Protein AF-A0A9D8SPE9-F1 (afdb_monomer_lite)

Secondary structure (DSSP, 8-state):
--TT--HHHHHTTSPP----HHHHSTTSSS-GGGSTTT--THHHHTSHHHHHHHHHHHT-TTS--SEEEEESS--PPPP-SS---THHHHHHTT-SEEEEE-TTS-EEE-S--SS---SSEEEEE-SS-EEEEETTEEEEESHHHHHHHHHH--S----HHHHHHHHHHH-PPPSS-HHHHHHHHHHHHHHHHHHHHTS-EEEETTTTEESS-HHHHTTSS-PPPTT-PPPP-

Foldseek 3Di:
DPPPDPQVVVLFQHDRDPDDPQACACPFLRYVCLDPSRHLHCLLVQVLQAVLQVCVVVVNLLFAFFKKFWAAFAQDRDDDPDRHYCPVRVVSVPPRWMKTHHPVGDIGGPADPPPDGAPRYDWDDDPQKIWTDDPPDIQMVVRVVVVVCVVPPPDDPDDQVVQVVVCVVPVDAGPCHVSSSVRSSLNSQLNSLCNNVGGMFGADRVVSDTPPDVPSRVSSDDRGPPPNDDDDD

Sequence (233 aa):
IPEDLDWDTWCGPTEPVPFNHDLFTPRANPGWLSFMPYSGGEMTGWGTHGLDQVQLALGMQETGPTEIFVDGDALELPVYEKSESRNRGNRLCNTPRLSYSYANGIRVWLGKDGKESNRGGAIFFGENAKMEIFRANLKTNPREMGEELLRTSPIQDLSHTRNWLECIQTGATPLDDCEYGHRTASLCHILNIARLMGRSLKWDPKAERFTDCEAANALLSRPYRKGYVLPEV

pLDDT: mean 92.24, std 7.0, range [54.75, 98.81]

Radius of gyration: 19.79 Å; chains: 1; bounding box: 40×47×54 Å

Structure (mmCIF, N/CA/C/O backbone):
data_AF-A0A9D8SPE9-F1
#
_entry.id   AF-A0A9D8SPE9-F1
#
loop_
_atom_site.group_PDB
_atom_site.id
_atom_site.type_symbol
_atom_site.label_atom_id
_atom_site.label_alt_id
_atom_site.label_comp_id
_atom_site.label_asym_id
_atom_site.label_entity_id
_atom_site.label_seq_id
_atom_site.pdbx_PDB_ins_code
_atom_site.Cartn_x
_atom_site.Cartn_y
_atom_site.Cartn_z
_atom_site.occupancy
_atom_site.B_iso_or_equiv
_atom_site.auth_seq_id
_atom_site.auth_comp_id
_atom_site.auth_asym_id
_atom_site.auth_atom_id
_atom_site.pdbx_PDB_model_num
ATOM 1 N N . ILE A 1 1 ? 24.254 -14.180 -15.539 1.00 89.62 1 ILE A N 1
ATOM 2 C CA . ILE A 1 1 ? 23.131 -14.516 -14.633 1.00 89.62 1 ILE A CA 1
ATOM 3 C C . ILE A 1 1 ? 23.681 -15.549 -13.659 1.00 89.62 1 ILE A C 1
ATOM 5 O O . ILE A 1 1 ? 24.411 -16.406 -14.150 1.00 89.62 1 ILE A O 1
ATOM 9 N N . PRO A 1 2 ? 23.471 -15.429 -12.335 1.00 93.00 2 PRO A N 1
ATOM 10 C CA . PRO A 1 2 ? 23.851 -16.480 -11.387 1.00 93.00 2 PRO A CA 1
ATOM 11 C C . PRO A 1 2 ? 23.286 -17.838 -11.821 1.00 93.00 2 PRO A C 1
ATOM 13 O O . PRO A 1 2 ? 22.162 -17.878 -12.312 1.00 93.00 2 PRO A O 1
ATOM 16 N N . GLU A 1 3 ? 24.054 -18.917 -11.664 1.00 94.88 3 GLU A N 1
ATOM 17 C CA . GLU A 1 3 ? 23.664 -20.252 -12.155 1.00 94.88 3 GLU A CA 1
ATOM 18 C C . GLU A 1 3 ? 22.356 -20.753 -11.520 1.00 94.88 3 GLU A C 1
ATOM 20 O O . GLU A 1 3 ? 21.527 -21.332 -12.214 1.00 94.88 3 GLU A O 1
ATOM 25 N N . ASP A 1 4 ? 22.120 -20.421 -10.247 1.00 94.88 4 ASP A N 1
ATOM 26 C CA . ASP A 1 4 ? 20.929 -20.833 -9.489 1.00 94.88 4 ASP A CA 1
ATOM 27 C C . ASP A 1 4 ? 19.746 -19.847 -9.595 1.00 94.88 4 ASP A C 1
ATOM 29 O O . ASP A 1 4 ? 18.791 -19.930 -8.820 1.00 94.88 4 ASP A O 1
ATOM 33 N N . LEU A 1 5 ? 19.802 -18.870 -10.512 1.00 95.38 5 LEU A N 1
ATOM 34 C CA . LEU A 1 5 ? 18.745 -17.871 -10.690 1.00 95.38 5 LEU A CA 1
ATOM 35 C C . LEU A 1 5 ? 18.002 -18.071 -12.012 1.00 95.38 5 LEU A C 1
ATOM 37 O O . LEU A 1 5 ? 18.500 -17.711 -13.080 1.00 95.38 5 LEU A O 1
ATOM 41 N N . ASP A 1 6 ? 16.752 -18.522 -11.917 1.00 96.25 6 ASP A N 1
ATOM 42 C CA . ASP A 1 6 ? 15.800 -18.408 -13.020 1.00 96.25 6 ASP A CA 1
ATOM 43 C C . ASP A 1 6 ? 15.313 -16.956 -13.135 1.00 96.25 6 ASP A C 1
ATOM 45 O O . ASP A 1 6 ? 14.425 -16.492 -12.413 1.00 96.25 6 ASP A O 1
ATOM 49 N N . TRP A 1 7 ? 15.945 -16.223 -14.047 1.00 95.94 7 TRP A N 1
ATOM 50 C CA . TRP A 1 7 ? 15.651 -14.816 -14.279 1.00 95.94 7 TRP A CA 1
ATOM 51 C C . TRP A 1 7 ? 14.279 -14.577 -14.920 1.00 95.94 7 TRP A C 1
ATOM 53 O O . TRP A 1 7 ? 13.642 -13.568 -14.623 1.00 95.94 7 TRP A O 1
ATOM 63 N N . ASP A 1 8 ? 13.803 -15.499 -15.758 1.00 94.94 8 ASP A N 1
ATOM 64 C CA . ASP A 1 8 ? 12.485 -15.383 -16.386 1.00 94.94 8 ASP A CA 1
ATOM 65 C C . ASP A 1 8 ? 11.389 -15.499 -15.318 1.00 94.94 8 ASP A C 1
ATOM 67 O O . ASP A 1 8 ? 10.514 -14.633 -15.214 1.00 94.94 8 ASP A O 1
ATOM 71 N N . THR A 1 9 ? 11.518 -16.493 -14.433 1.00 94.88 9 THR A N 1
ATOM 72 C CA . THR A 1 9 ? 10.622 -16.644 -13.281 1.00 94.88 9 THR A CA 1
ATOM 73 C C . THR A 1 9 ? 10.705 -15.450 -12.333 1.00 94.88 9 THR A C 1
ATOM 75 O O . THR A 1 9 ? 9.667 -14.967 -11.878 1.00 94.88 9 THR A O 1
ATOM 78 N N . TRP A 1 10 ? 11.905 -14.916 -12.078 1.00 95.69 10 TRP A N 1
ATOM 79 C CA . TRP A 1 10 ? 12.084 -13.725 -11.242 1.00 95.69 10 TRP A CA 1
ATOM 80 C C . TRP A 1 10 ? 11.384 -12.480 -11.814 1.00 95.69 10 TRP A C 1
ATOM 82 O O . TRP A 1 10 ? 10.768 -11.727 -11.059 1.00 95.69 10 TRP A O 1
ATOM 92 N N . CYS A 1 11 ? 11.421 -12.269 -13.137 1.00 94.81 11 CYS A N 1
ATOM 93 C CA . CYS A 1 11 ? 10.693 -11.173 -13.790 1.00 94.81 11 CYS A CA 1
ATOM 94 C C . CYS A 1 11 ? 9.164 -11.314 -13.661 1.00 94.81 11 CYS A C 1
ATOM 96 O O . CYS A 1 11 ? 8.440 -10.315 -13.738 1.00 94.81 11 CYS A O 1
ATOM 98 N N . GLY A 1 12 ? 8.665 -12.529 -13.419 1.00 94.06 12 GLY A N 1
ATOM 99 C CA . GLY A 1 12 ? 7.257 -12.782 -13.145 1.00 94.06 12 GLY A CA 1
ATOM 100 C C . GLY A 1 12 ? 6.364 -12.342 -14.313 1.00 94.06 12 GLY A C 1
ATOM 101 O O . GLY A 1 12 ? 6.688 -12.640 -15.457 1.00 94.06 12 GLY A O 1
ATOM 102 N N . PRO A 1 13 ? 5.248 -11.628 -14.081 1.00 93.62 13 PRO A N 1
ATOM 103 C CA . PRO A 1 13 ? 4.338 -11.192 -15.147 1.00 93.62 13 PRO A CA 1
ATOM 104 C C . PRO A 1 13 ? 4.857 -10.006 -15.984 1.00 93.62 13 PRO A C 1
ATOM 106 O O . PRO A 1 13 ? 4.188 -9.613 -16.939 1.00 93.62 13 PRO A O 1
ATOM 109 N N . THR A 1 14 ? 6.000 -9.416 -15.624 1.00 93.06 14 THR A N 1
ATOM 110 C CA . THR A 1 14 ? 6.624 -8.304 -16.354 1.00 93.06 14 THR A CA 1
ATOM 111 C C . THR A 1 14 ? 7.434 -8.834 -17.535 1.00 93.06 14 THR A C 1
ATOM 113 O O . THR A 1 14 ? 8.061 -9.887 -17.428 1.00 93.06 14 THR A O 1
ATOM 116 N N . GLU A 1 15 ? 7.451 -8.103 -18.654 1.00 92.25 15 GLU A N 1
ATOM 117 C CA . GLU A 1 15 ? 8.290 -8.453 -19.807 1.00 92.25 15 GLU A CA 1
ATOM 118 C C . GLU A 1 15 ? 9.765 -8.629 -19.392 1.00 92.25 15 GLU A C 1
ATOM 120 O O . GLU A 1 15 ? 10.324 -7.727 -18.753 1.00 92.25 15 GLU A O 1
ATOM 125 N N . PRO A 1 16 ? 10.408 -9.765 -19.732 1.00 93.44 16 PRO A N 1
ATOM 126 C CA . PRO A 1 16 ? 11.788 -10.016 -19.348 1.00 93.44 16 PRO A CA 1
ATOM 127 C C . PRO A 1 16 ? 12.741 -8.947 -19.889 1.00 93.44 16 PRO A C 1
ATOM 129 O O . PRO A 1 16 ? 12.772 -8.643 -21.081 1.00 93.44 16 PRO A O 1
ATOM 132 N N . VAL A 1 17 ? 13.569 -8.402 -19.001 1.00 94.25 17 VAL A N 1
ATOM 133 C CA . VAL A 1 17 ? 14.657 -7.473 -19.346 1.00 94.25 17 VAL A CA 1
ATOM 134 C C . VAL A 1 17 ? 16.008 -8.174 -19.199 1.00 94.25 17 VAL A C 1
ATOM 136 O O . VAL A 1 17 ? 16.076 -9.207 -18.537 1.00 94.25 17 VAL A O 1
ATOM 139 N N . PRO A 1 18 ? 17.115 -7.659 -19.762 1.00 95.75 18 PRO A N 1
ATOM 140 C CA . PRO A 1 18 ? 18.435 -8.216 -19.487 1.00 95.75 18 PRO A CA 1
ATOM 141 C C . PRO A 1 18 ? 18.739 -8.235 -17.986 1.00 95.75 18 PRO A C 1
ATOM 143 O O . PRO A 1 18 ? 18.417 -7.286 -17.267 1.00 95.75 18 PRO A O 1
ATOM 146 N N . PHE A 1 19 ? 19.389 -9.303 -17.517 1.00 96.25 19 PHE A N 1
ATOM 147 C CA . PHE A 1 19 ? 19.792 -9.403 -16.118 1.00 96.25 19 PHE A CA 1
ATOM 148 C C . PHE A 1 19 ? 20.634 -8.198 -15.701 1.00 96.25 19 PHE A C 1
ATOM 150 O O . PHE A 1 19 ? 21.626 -7.848 -16.345 1.00 96.25 19 PHE A O 1
ATOM 157 N N . ASN A 1 20 ? 20.254 -7.608 -14.575 1.00 93.81 20 ASN A N 1
ATOM 158 C CA . ASN A 1 20 ? 20.949 -6.493 -13.966 1.00 93.81 20 ASN A CA 1
ATOM 159 C C . ASN A 1 20 ? 20.985 -6.707 -12.448 1.00 93.81 20 ASN A C 1
ATOM 161 O O . ASN A 1 20 ? 19.954 -6.931 -11.816 1.00 93.81 20 ASN A O 1
ATOM 165 N N . HIS A 1 21 ? 22.181 -6.633 -11.864 1.00 94.12 21 HIS A N 1
ATOM 166 C CA . HIS A 1 21 ? 22.379 -6.876 -10.435 1.00 94.12 21 HIS A CA 1
ATOM 167 C C . HIS A 1 21 ? 21.674 -5.834 -9.547 1.00 94.12 21 HIS A C 1
ATOM 169 O O . HIS A 1 21 ? 21.119 -6.182 -8.500 1.00 94.12 21 HIS A O 1
ATOM 175 N N . ASP A 1 22 ? 21.669 -4.565 -9.967 1.00 93.56 22 ASP A N 1
ATOM 176 C CA . ASP A 1 22 ? 20.955 -3.505 -9.256 1.00 93.56 22 ASP A CA 1
ATOM 177 C C . ASP A 1 22 ? 19.444 -3.703 -9.347 1.00 93.56 22 ASP A C 1
ATOM 179 O O . ASP A 1 22 ? 18.752 -3.424 -8.378 1.00 93.56 22 ASP A O 1
ATOM 183 N N . LEU A 1 23 ? 18.923 -4.218 -10.462 1.00 94.62 23 LEU A N 1
ATOM 184 C CA . LEU A 1 23 ? 17.509 -4.564 -10.567 1.00 94.62 23 LEU A CA 1
ATOM 185 C C . LEU A 1 23 ? 17.164 -5.756 -9.664 1.00 94.62 23 LEU A C 1
ATOM 187 O O . LEU A 1 23 ? 16.217 -5.672 -8.896 1.00 94.62 23 LEU A O 1
ATOM 191 N N . PHE A 1 24 ? 17.958 -6.827 -9.676 1.00 94.69 24 PHE A N 1
ATOM 192 C CA . PHE A 1 24 ? 17.723 -8.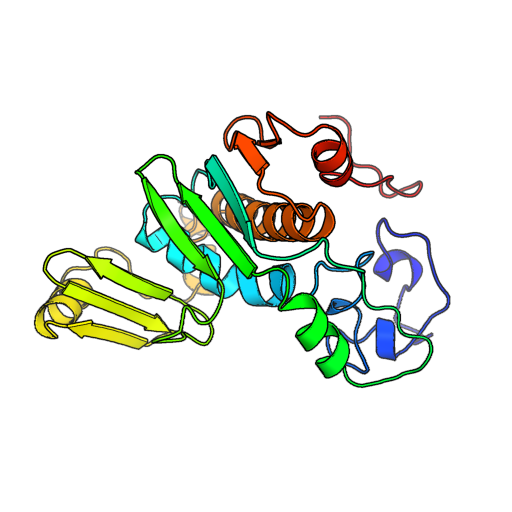017 -8.848 1.00 94.69 24 PHE A CA 1
ATOM 193 C C . PHE A 1 24 ? 17.667 -7.713 -7.338 1.00 94.69 24 PHE A C 1
ATOM 195 O O . PHE A 1 24 ? 16.881 -8.297 -6.592 1.00 94.69 24 PHE A O 1
ATOM 202 N N . THR A 1 25 ? 18.485 -6.771 -6.872 1.00 94.19 25 THR A N 1
ATOM 203 C CA . THR A 1 25 ? 18.628 -6.475 -5.444 1.00 94.19 25 THR A CA 1
ATOM 204 C C . THR A 1 25 ? 17.587 -5.434 -4.996 1.00 94.19 25 THR A C 1
ATOM 206 O O . THR A 1 25 ? 17.624 -4.313 -5.493 1.00 94.19 25 THR A O 1
ATOM 209 N N . PRO A 1 26 ? 16.709 -5.696 -4.000 1.00 90.50 26 PRO A N 1
ATOM 210 C CA . PRO A 1 26 ? 15.582 -4.811 -3.642 1.00 90.50 26 PRO A CA 1
ATOM 211 C C . PRO A 1 26 ? 15.941 -3.353 -3.406 1.00 90.50 26 PRO A C 1
ATOM 213 O O . PRO A 1 26 ? 15.179 -2.436 -3.699 1.00 90.50 26 PRO A O 1
ATOM 216 N N . ARG A 1 27 ? 17.114 -3.157 -2.819 1.00 93.06 27 ARG A N 1
ATOM 217 C CA . ARG A 1 27 ? 17.599 -1.887 -2.317 1.00 93.06 27 ARG A CA 1
ATOM 218 C C . ARG A 1 27 ? 19.063 -1.693 -2.731 1.00 93.06 27 ARG A C 1
ATOM 220 O O . ARG A 1 27 ? 19.882 -1.304 -1.900 1.00 93.06 27 ARG A O 1
ATOM 227 N N . ALA A 1 28 ? 19.375 -1.923 -4.004 1.00 95.19 28 ALA A N 1
ATOM 228 C CA . ALA A 1 28 ? 20.642 -1.502 -4.601 1.00 95.19 28 ALA A CA 1
ATOM 229 C C . ALA A 1 28 ? 20.563 -0.052 -5.127 1.00 95.19 28 ALA A C 1
ATOM 231 O O . ALA A 1 28 ? 20.051 0.826 -4.417 1.00 95.19 28 ALA A O 1
ATOM 232 N N . ASN A 1 29 ? 21.071 0.201 -6.338 1.00 95.19 29 ASN A N 1
ATOM 233 C CA . ASN A 1 29 ? 21.225 1.523 -6.944 1.00 95.19 29 ASN A CA 1
ATOM 234 C C . ASN A 1 29 ? 20.396 1.668 -8.240 1.00 95.19 29 ASN A C 1
ATOM 236 O O . ASN A 1 29 ? 20.983 1.758 -9.318 1.00 95.19 29 ASN A O 1
ATOM 240 N N . PRO A 1 30 ? 19.048 1.696 -8.179 1.00 94.62 30 PRO A N 1
ATOM 241 C CA . PRO A 1 30 ? 18.228 1.965 -6.986 1.00 94.62 30 PRO A CA 1
ATOM 242 C C . PRO A 1 30 ? 17.553 0.734 -6.338 1.00 94.62 30 PRO A C 1
ATOM 244 O O . PRO A 1 30 ? 17.127 0.822 -5.178 1.00 94.62 30 PRO A O 1
ATOM 247 N N . GLY A 1 31 ? 17.508 -0.404 -7.042 1.00 95.56 31 GLY A N 1
ATOM 248 C CA . GLY A 1 31 ? 16.808 -1.628 -6.633 1.00 95.56 31 GLY A CA 1
ATOM 249 C C . GLY A 1 31 ? 15.463 -1.854 -7.329 1.00 95.56 31 GLY A C 1
ATOM 250 O O . GLY A 1 31 ? 14.817 -0.871 -7.694 1.00 95.56 31 GLY A O 1
ATOM 251 N N . TRP A 1 32 ? 14.996 -3.109 -7.472 1.00 95.38 32 TRP A N 1
ATOM 252 C CA . TRP A 1 32 ? 13.663 -3.397 -8.058 1.00 95.38 32 TRP A CA 1
ATOM 253 C C . TRP A 1 32 ? 12.528 -2.638 -7.379 1.00 95.38 32 TRP A C 1
ATOM 255 O O . TRP A 1 32 ? 11.557 -2.272 -8.036 1.00 95.38 32 TRP A O 1
ATOM 265 N N . LEU A 1 33 ? 12.664 -2.338 -6.083 1.00 95.00 33 LEU A N 1
ATOM 266 C CA . LEU A 1 33 ? 11.648 -1.615 -5.327 1.00 95.00 33 LEU A CA 1
ATOM 267 C C . LEU A 1 33 ? 11.371 -0.219 -5.904 1.00 95.00 33 LEU A C 1
ATOM 269 O O . LEU A 1 33 ? 10.285 0.311 -5.702 1.00 95.00 33 LEU A O 1
ATOM 273 N N . SER A 1 34 ? 12.322 0.373 -6.632 1.00 95.06 34 SER A N 1
ATOM 274 C CA . SER A 1 34 ? 12.197 1.701 -7.243 1.00 95.06 34 SER A CA 1
ATOM 275 C C . SER A 1 34 ? 11.645 1.694 -8.673 1.00 95.06 34 SER A C 1
ATOM 277 O O . SER A 1 34 ? 11.484 2.769 -9.247 1.00 95.06 34 SER A O 1
ATOM 279 N N . PHE A 1 35 ? 11.345 0.530 -9.253 1.00 94.25 35 PHE A N 1
ATOM 280 C CA . PHE A 1 35 ? 10.864 0.415 -10.629 1.00 94.25 35 PHE A CA 1
ATOM 281 C C . PHE A 1 35 ? 9.400 -0.038 -10.668 1.00 94.25 35 PHE A C 1
ATOM 283 O O . PHE A 1 35 ? 9.078 -1.133 -10.212 1.00 94.25 35 PHE A O 1
ATOM 290 N N . MET A 1 36 ? 8.534 0.776 -11.286 1.00 92.31 36 MET A N 1
ATOM 291 C CA . MET A 1 36 ? 7.082 0.533 -11.391 1.00 92.31 36 MET A CA 1
ATOM 292 C C . MET A 1 36 ? 6.672 -0.868 -11.879 1.00 92.31 36 MET A C 1
ATOM 294 O O . MET A 1 36 ? 5.704 -1.417 -11.355 1.00 92.31 36 MET A O 1
ATOM 298 N N . PRO A 1 37 ? 7.376 -1.497 -12.843 1.00 92.31 37 PRO A N 1
ATOM 299 C CA . PRO A 1 37 ? 7.033 -2.856 -13.260 1.00 92.31 37 PRO A CA 1
ATOM 300 C C . PRO A 1 37 ? 7.227 -3.922 -12.169 1.00 92.31 37 PRO A C 1
ATOM 302 O O . PRO A 1 37 ? 6.661 -5.006 -12.273 1.00 92.31 37 PRO A O 1
ATOM 305 N N . TYR A 1 38 ? 7.994 -3.644 -11.117 1.00 93.25 38 TYR A N 1
ATOM 306 C CA . TYR A 1 38 ? 8.326 -4.617 -10.072 1.00 93.25 38 TYR A CA 1
ATOM 307 C C . TYR A 1 38 ? 7.775 -4.226 -8.697 1.00 93.25 38 TYR A C 1
ATOM 309 O O . TYR A 1 38 ? 7.559 -5.091 -7.855 1.00 93.25 38 TYR A O 1
ATOM 317 N N . SER A 1 39 ? 7.542 -2.935 -8.454 1.00 93.62 39 SER A N 1
ATOM 318 C CA . SER A 1 39 ? 7.031 -2.406 -7.187 1.00 93.62 39 SER A CA 1
ATOM 319 C C . SER A 1 39 ? 6.412 -1.022 -7.383 1.00 93.62 39 SER A C 1
ATOM 321 O O . SER A 1 39 ? 6.546 -0.421 -8.435 1.00 93.62 39 SER A O 1
ATOM 323 N N . GLY A 1 40 ? 5.781 -0.465 -6.355 1.00 92.88 40 GLY A N 1
ATOM 324 C CA . GLY A 1 40 ? 5.283 0.909 -6.308 1.00 92.88 40 GLY A CA 1
ATOM 325 C C . GLY A 1 40 ? 6.147 1.844 -5.452 1.00 92.88 40 GLY A C 1
ATOM 326 O O . GLY A 1 40 ? 5.618 2.755 -4.810 1.00 92.88 40 GLY A O 1
ATOM 327 N N . GLY A 1 41 ? 7.460 1.612 -5.366 1.00 93.94 41 GLY A N 1
ATOM 328 C CA . GLY A 1 41 ? 8.342 2.416 -4.519 1.00 93.94 41 GLY A CA 1
ATOM 329 C C . GLY A 1 41 ? 8.168 2.138 -3.025 1.00 93.94 41 GLY A C 1
ATOM 330 O O . GLY A 1 41 ? 7.684 1.092 -2.595 1.00 93.94 41 GLY A O 1
ATOM 331 N N . GLU A 1 42 ? 8.546 3.115 -2.200 1.00 92.62 42 GLU A N 1
ATOM 332 C CA . GLU A 1 42 ? 8.404 3.016 -0.740 1.00 92.62 42 GLU A CA 1
ATOM 333 C C . GLU A 1 42 ? 6.937 3.021 -0.279 1.00 92.62 42 GLU A C 1
ATOM 335 O O . GLU A 1 42 ? 6.665 2.625 0.848 1.00 92.62 42 GLU A O 1
ATOM 340 N N . MET A 1 43 ? 5.983 3.429 -1.126 1.00 93.88 43 MET A N 1
ATOM 341 C CA . MET A 1 43 ? 4.557 3.353 -0.789 1.00 93.88 43 MET A CA 1
ATOM 342 C C . MET A 1 43 ? 4.100 1.898 -0.647 1.00 93.88 43 MET A C 1
ATOM 344 O O . MET A 1 43 ? 3.472 1.559 0.345 1.00 93.88 43 MET A O 1
ATOM 348 N N . THR A 1 44 ? 4.453 1.020 -1.587 1.00 93.50 44 THR A N 1
ATOM 349 C CA . THR A 1 44 ? 4.157 -0.422 -1.478 1.00 93.50 44 THR A CA 1
ATOM 350 C C . THR A 1 44 ? 5.204 -1.165 -0.651 1.00 93.50 44 THR A C 1
ATOM 352 O O . THR A 1 44 ? 4.927 -2.242 -0.144 1.00 93.50 44 THR A O 1
ATOM 355 N N . GLY A 1 45 ? 6.414 -0.608 -0.521 1.00 91.62 45 GLY A N 1
ATOM 356 C CA . GLY A 1 45 ? 7.500 -1.201 0.259 1.00 91.62 45 GLY A CA 1
ATOM 357 C C . GLY A 1 45 ? 7.381 -0.993 1.771 1.00 91.62 45 GLY A C 1
ATOM 358 O O . GLY A 1 45 ? 7.472 -1.949 2.526 1.00 91.62 45 GLY A O 1
ATOM 359 N N . TRP A 1 46 ? 7.234 0.259 2.216 1.00 89.44 46 TRP A N 1
ATOM 360 C CA . TRP A 1 46 ? 7.108 0.627 3.634 1.00 89.44 46 TRP A CA 1
ATOM 361 C C . TRP A 1 46 ? 5.692 1.010 4.047 1.00 89.44 46 TRP A C 1
ATOM 363 O O . TRP A 1 46 ? 5.386 0.937 5.233 1.00 89.44 46 TRP A O 1
ATOM 373 N N . GLY A 1 47 ? 4.848 1.449 3.109 1.00 91.00 47 GLY A N 1
ATOM 374 C CA . GLY A 1 47 ? 3.500 1.904 3.440 1.00 91.00 47 GLY A CA 1
ATOM 375 C C . GLY A 1 47 ? 2.659 0.804 4.073 1.00 91.00 47 GLY A C 1
ATOM 376 O O . GLY A 1 47 ? 1.973 1.091 5.045 1.00 91.00 47 GLY A O 1
ATOM 377 N N . THR A 1 48 ? 2.788 -0.444 3.618 1.00 90.56 48 THR A N 1
ATOM 378 C CA . THR A 1 48 ? 2.036 -1.575 4.178 1.00 90.56 48 THR A CA 1
ATOM 379 C C . THR A 1 48 ? 2.254 -1.727 5.680 1.00 90.56 48 THR A C 1
ATOM 381 O O . THR A 1 48 ? 1.271 -1.784 6.394 1.00 90.56 48 THR A O 1
ATOM 384 N N . HIS A 1 49 ? 3.500 -1.640 6.159 1.00 89.12 49 HIS A N 1
ATOM 385 C CA . HIS A 1 49 ? 3.869 -1.760 7.581 1.00 89.12 49 HIS A CA 1
ATOM 386 C C . HIS A 1 49 ? 3.323 -0.672 8.519 1.00 89.12 49 HIS A C 1
ATOM 388 O O . HIS A 1 49 ? 3.454 -0.791 9.736 1.00 89.12 49 HIS A O 1
ATOM 394 N N . GLY A 1 50 ? 2.902 0.471 7.974 1.00 90.25 50 GLY A N 1
ATOM 395 C CA . GLY A 1 50 ? 2.346 1.566 8.771 1.00 90.25 50 GLY A CA 1
ATOM 396 C C . GLY A 1 50 ? 0.846 1.724 8.568 1.00 90.25 50 GLY A C 1
ATOM 397 O O . GLY A 1 50 ? 0.134 2.099 9.496 1.00 90.25 50 GLY A O 1
ATOM 398 N N . LEU A 1 51 ? 0.371 1.480 7.346 1.00 93.38 51 LEU A N 1
ATOM 399 C CA . LEU A 1 51 ? -1.027 1.635 6.974 1.00 93.38 51 LEU A CA 1
ATOM 400 C C . LEU A 1 51 ? -1.888 0.488 7.511 1.00 93.38 51 LEU A C 1
ATOM 402 O O . LEU A 1 51 ? -3.020 0.763 7.904 1.00 93.38 51 LEU A O 1
ATOM 406 N N . ASP A 1 52 ? -1.341 -0.727 7.623 1.00 92.56 52 ASP A N 1
ATOM 407 C CA . ASP A 1 52 ? -1.992 -1.857 8.302 1.00 92.56 52 ASP A CA 1
ATOM 408 C C . ASP A 1 52 ? -2.340 -1.505 9.760 1.00 92.56 52 ASP A C 1
ATOM 410 O O . ASP A 1 52 ? -3.485 -1.639 10.188 1.00 92.56 52 ASP A O 1
ATOM 414 N N . GLN A 1 53 ? -1.392 -0.931 10.503 1.00 90.69 53 GLN A N 1
ATOM 415 C CA . GLN A 1 53 ? -1.557 -0.529 11.895 1.00 90.69 53 GLN A CA 1
ATOM 416 C C . GLN A 1 53 ? -2.604 0.577 12.032 1.00 90.69 53 GLN A C 1
ATOM 418 O O . GLN A 1 53 ? -3.362 0.602 13.002 1.00 90.69 53 GLN A O 1
ATOM 423 N N . VAL A 1 54 ? -2.664 1.496 11.062 1.00 92.56 54 VAL A N 1
ATOM 424 C CA . VAL A 1 54 ? -3.704 2.532 11.011 1.00 92.56 54 VAL A CA 1
ATOM 425 C C . VAL A 1 54 ? -5.068 1.907 10.756 1.00 92.56 54 VAL A C 1
ATOM 427 O O . VAL A 1 54 ? -6.015 2.239 11.463 1.00 92.56 54 VAL A O 1
ATOM 430 N N . GLN A 1 55 ? -5.188 1.004 9.784 1.00 94.19 55 GLN A N 1
ATOM 431 C CA . GLN A 1 55 ? -6.450 0.323 9.496 1.00 94.19 55 GLN A CA 1
ATOM 432 C C . GLN A 1 55 ? -6.942 -0.470 10.704 1.00 94.19 55 GLN A C 1
ATOM 434 O O . GLN A 1 55 ? -8.107 -0.329 11.073 1.00 94.19 55 GLN A O 1
ATOM 439 N N . LEU A 1 56 ? -6.057 -1.215 11.368 1.00 91.19 56 LEU A N 1
ATOM 440 C CA . LEU A 1 56 ? -6.371 -1.939 12.596 1.00 91.19 56 LEU A CA 1
ATOM 441 C C . LEU A 1 56 ? -6.849 -0.986 13.700 1.00 91.19 56 LEU A C 1
ATOM 443 O O . LEU A 1 56 ? -7.937 -1.169 14.244 1.00 91.19 56 LEU A O 1
ATOM 447 N N . ALA A 1 57 ? -6.082 0.067 13.997 1.00 90.31 57 ALA A N 1
ATOM 448 C CA . ALA A 1 57 ? -6.409 1.018 15.062 1.00 90.31 57 ALA A CA 1
ATOM 449 C C . ALA A 1 57 ? -7.729 1.771 14.821 1.00 90.31 57 ALA A C 1
ATOM 451 O O . ALA A 1 57 ? -8.392 2.178 15.773 1.00 90.31 57 ALA A O 1
ATOM 452 N N . LEU A 1 58 ? -8.116 1.960 13.557 1.00 92.38 58 LEU A N 1
ATOM 453 C CA . LEU A 1 58 ? -9.374 2.601 13.173 1.00 92.38 58 LEU A CA 1
ATOM 454 C C . LEU A 1 58 ? -10.534 1.609 12.984 1.00 92.38 58 LEU A C 1
ATOM 456 O O . LEU A 1 58 ? -11.654 2.047 12.719 1.00 92.38 58 LEU A O 1
ATOM 460 N N . GLY A 1 59 ? -10.287 0.298 13.088 1.00 92.38 59 GLY A N 1
ATOM 461 C CA . GLY A 1 59 ? -11.276 -0.746 12.804 1.00 92.38 59 GLY A CA 1
ATOM 462 C C . GLY A 1 59 ? -11.684 -0.828 11.328 1.00 92.38 59 GLY A C 1
ATOM 463 O O . GLY A 1 59 ? -12.797 -1.240 11.022 1.00 92.38 59 GLY A O 1
ATOM 464 N N . MET A 1 60 ? -10.813 -0.402 10.411 1.00 94.88 60 MET A N 1
ATOM 465 C CA . MET A 1 60 ? -11.065 -0.286 8.965 1.00 94.88 60 MET A CA 1
ATOM 466 C C . MET A 1 60 ? -10.320 -1.347 8.129 1.00 94.88 60 MET A C 1
ATOM 468 O O . MET A 1 60 ? -10.144 -1.175 6.927 1.00 94.88 60 MET A O 1
ATOM 472 N N . GLN A 1 61 ? -9.857 -2.431 8.754 1.00 92.38 61 GLN A N 1
ATOM 473 C CA . GLN A 1 61 ? -9.060 -3.497 8.120 1.00 92.38 61 GLN A CA 1
ATOM 474 C C . GLN A 1 61 ? -9.827 -4.376 7.116 1.00 92.38 61 GLN A C 1
ATOM 476 O O . GLN A 1 61 ? -9.213 -4.958 6.232 1.00 92.38 61 GLN A O 1
ATOM 481 N N . GLU A 1 62 ? -11.159 -4.420 7.199 1.00 94.19 62 GLU A N 1
ATOM 482 C CA . GLU A 1 62 ? -12.035 -5.135 6.249 1.00 94.19 62 GLU A CA 1
ATOM 483 C C . GLU A 1 62 ? -12.557 -4.233 5.115 1.00 94.19 62 GLU A C 1
ATOM 485 O O . GLU A 1 62 ? -13.404 -4.622 4.314 1.00 94.19 62 GLU A O 1
ATOM 490 N N . THR A 1 63 ? -12.099 -2.982 5.060 1.00 95.00 63 THR A N 1
ATOM 491 C CA . THR A 1 63 ? -12.528 -1.994 4.068 1.00 95.00 63 THR A CA 1
ATOM 492 C C . THR A 1 63 ? -11.335 -1.160 3.599 1.00 95.00 63 THR A C 1
ATOM 494 O O . THR A 1 63 ? -10.177 -1.475 3.867 1.00 95.00 63 THR A O 1
ATOM 497 N N . GLY A 1 64 ? -11.605 -0.085 2.869 1.00 94.75 64 GLY A N 1
ATOM 498 C CA . GLY A 1 64 ? -10.615 0.870 2.394 1.00 94.75 64 GLY A CA 1
ATOM 499 C C . GLY A 1 64 ? -11.104 2.312 2.531 1.00 94.75 64 GLY A C 1
ATOM 500 O O . GLY A 1 64 ? -12.204 2.561 3.039 1.00 94.75 64 GLY A O 1
ATOM 501 N N . PRO A 1 65 ? -10.297 3.289 2.089 1.00 97.69 65 PRO A N 1
ATOM 502 C CA . PRO A 1 65 ? -10.718 4.682 2.057 1.00 97.69 65 PRO A CA 1
ATOM 503 C C . PRO A 1 65 ? -11.898 4.867 1.099 1.00 97.69 65 PRO A C 1
ATOM 505 O O . PRO A 1 65 ? -12.124 4.058 0.212 1.00 97.69 65 PRO A O 1
ATOM 508 N N . THR A 1 66 ? -12.635 5.958 1.233 1.00 98.38 66 THR A N 1
ATOM 509 C CA . THR A 1 66 ? -13.693 6.348 0.289 1.00 98.38 66 THR A CA 1
ATOM 510 C C . THR A 1 66 ? -13.247 7.461 -0.653 1.00 98.38 66 THR A C 1
ATOM 512 O O . THR A 1 66 ? -13.800 7.635 -1.738 1.00 98.38 66 THR A O 1
ATOM 515 N N . GLU A 1 67 ? -12.225 8.220 -0.262 1.00 98.56 67 GLU A N 1
ATOM 516 C CA . GLU A 1 67 ? -11.699 9.330 -1.047 1.00 98.56 67 GLU A CA 1
ATOM 517 C C . GLU A 1 67 ? -10.205 9.508 -0.786 1.00 98.56 67 GLU A C 1
ATOM 519 O O . GLU A 1 67 ? -9.735 9.395 0.350 1.00 98.56 67 GLU A O 1
ATOM 524 N N . ILE A 1 68 ? -9.463 9.787 -1.854 1.00 98.69 68 ILE A N 1
ATOM 525 C CA . ILE A 1 68 ? -8.038 10.101 -1.833 1.00 98.69 68 ILE A CA 1
ATOM 526 C C . ILE A 1 68 ? -7.881 11.540 -2.299 1.00 98.69 68 ILE A C 1
ATOM 528 O O . ILE A 1 68 ? -8.388 11.926 -3.349 1.00 98.69 68 ILE A O 1
ATOM 532 N N . PHE A 1 69 ? -7.130 12.319 -1.536 1.00 98.12 69 PHE A N 1
ATOM 533 C CA . PHE A 1 69 ? -6.834 13.712 -1.813 1.00 98.12 69 PHE A CA 1
ATOM 534 C C . PHE A 1 69 ? -5.377 13.864 -2.224 1.00 98.12 69 PHE A C 1
ATOM 536 O O . PHE A 1 69 ? -4.475 13.389 -1.526 1.00 98.12 69 PHE A O 1
ATOM 543 N N . VAL A 1 70 ? -5.167 14.576 -3.326 1.00 97.44 70 VAL A N 1
ATOM 544 C CA . VAL A 1 70 ? -3.847 14.836 -3.898 1.00 97.44 70 VAL A CA 1
ATOM 545 C C . VAL A 1 70 ? -3.558 16.329 -3.824 1.00 97.44 70 VAL A C 1
ATOM 547 O O . VAL A 1 70 ? -4.379 17.139 -4.247 1.00 97.44 70 VAL A O 1
ATOM 550 N N . ASP A 1 71 ? -2.401 16.676 -3.268 1.00 95.12 71 ASP A N 1
ATOM 551 C CA . ASP A 1 71 ? -1.896 18.047 -3.194 1.00 95.12 71 ASP A CA 1
ATOM 552 C C . ASP A 1 71 ? -0.545 18.149 -3.917 1.00 95.12 71 ASP A C 1
ATOM 554 O O . ASP A 1 71 ? 0.471 17.594 -3.476 1.00 95.12 71 ASP A O 1
ATOM 558 N N . GLY A 1 72 ? -0.572 18.828 -5.063 1.00 94.06 72 GLY A N 1
ATOM 559 C CA . GLY A 1 72 ? 0.524 18.945 -6.019 1.00 94.06 72 GLY A CA 1
ATOM 560 C C . GLY A 1 72 ? 0.202 18.309 -7.371 1.00 94.06 72 GLY A C 1
ATOM 561 O O . GLY A 1 72 ? -0.828 17.656 -7.544 1.00 94.06 72 GLY A O 1
ATOM 562 N N . ASP A 1 73 ? 1.111 18.505 -8.320 1.00 96.12 73 ASP A N 1
ATOM 563 C CA . ASP A 1 73 ? 0.971 18.005 -9.686 1.00 96.12 73 ASP A CA 1
ATOM 564 C C . ASP A 1 73 ? 1.131 16.481 -9.773 1.00 96.12 73 ASP A C 1
ATOM 566 O O . ASP A 1 73 ? 1.632 15.822 -8.855 1.00 96.12 73 ASP A O 1
ATOM 570 N N . ALA A 1 74 ? 0.714 15.922 -10.911 1.00 97.19 74 ALA A N 1
ATOM 571 C CA . ALA A 1 74 ? 0.917 14.515 -11.232 1.00 97.19 74 ALA A CA 1
ATOM 572 C C . ALA A 1 74 ? 2.391 14.114 -11.087 1.00 97.19 74 ALA A C 1
ATOM 574 O O . ALA A 1 74 ? 3.298 14.821 -11.529 1.00 97.19 74 ALA A O 1
ATOM 575 N N . LEU A 1 75 ? 2.629 12.953 -10.476 1.00 96.12 75 LEU A N 1
ATOM 576 C CA . LEU A 1 75 ? 3.969 12.406 -10.335 1.00 96.12 75 LEU A CA 1
ATOM 577 C C . LEU A 1 75 ? 4.508 11.984 -11.703 1.00 96.12 75 LEU A C 1
ATOM 579 O O . LEU A 1 75 ? 4.058 10.997 -12.286 1.00 96.12 75 LEU A O 1
ATOM 583 N N . GLU A 1 76 ? 5.556 12.665 -12.152 1.00 95.00 76 GLU A N 1
ATOM 584 C CA . GLU A 1 76 ? 6.426 12.152 -13.202 1.00 95.00 76 GLU A CA 1
ATOM 585 C C . GLU A 1 76 ? 7.309 11.035 -12.637 1.00 95.00 76 GLU A C 1
ATOM 587 O O . GLU A 1 76 ? 8.055 11.222 -11.668 1.00 95.00 76 GLU A O 1
ATOM 592 N N . LEU A 1 77 ? 7.215 9.844 -13.230 1.00 93.44 77 LEU A N 1
ATOM 593 C CA . LEU A 1 77 ? 7.962 8.686 -12.754 1.00 93.44 77 LEU A CA 1
ATOM 594 C C . LEU A 1 77 ? 9.477 8.910 -12.885 1.00 93.44 77 LEU A C 1
ATOM 596 O O . LEU A 1 77 ? 9.958 9.242 -13.971 1.00 93.44 77 LEU A O 1
ATOM 600 N N . PRO A 1 78 ? 10.262 8.669 -11.817 1.00 92.94 78 PRO A N 1
ATOM 601 C CA . PRO A 1 78 ? 11.712 8.745 -11.905 1.00 92.94 78 PRO A CA 1
ATOM 602 C C . PRO A 1 78 ? 12.267 7.733 -12.915 1.00 92.94 78 PRO A C 1
ATOM 604 O O . PRO A 1 78 ? 12.061 6.528 -12.777 1.00 92.94 78 PRO A O 1
ATOM 607 N N . VAL A 1 79 ? 13.032 8.223 -13.890 1.00 93.88 79 VAL A N 1
ATOM 608 C CA . VAL A 1 79 ? 13.804 7.393 -14.826 1.00 93.88 79 VAL A CA 1
ATOM 609 C C . VAL A 1 79 ? 15.264 7.360 -14.392 1.00 93.88 79 VAL A C 1
ATOM 611 O O . VAL A 1 79 ? 15.822 8.387 -13.999 1.00 93.88 79 VAL A O 1
ATOM 614 N N . TYR A 1 80 ? 15.876 6.180 -14.449 1.00 92.81 80 TYR A N 1
ATOM 615 C CA . TYR A 1 80 ? 17.267 5.937 -14.075 1.00 92.81 80 TYR A CA 1
ATOM 616 C C . TYR A 1 80 ? 18.060 5.493 -15.309 1.00 92.81 80 TYR A C 1
ATOM 618 O O . TYR A 1 80 ? 17.895 4.371 -15.773 1.00 92.81 80 TYR A O 1
ATOM 626 N N . GLU A 1 81 ? 18.919 6.364 -15.840 1.00 92.31 81 GLU A N 1
ATOM 627 C CA . GLU A 1 81 ? 19.767 6.055 -17.011 1.00 92.31 81 GLU A CA 1
ATOM 628 C C . GLU A 1 81 ? 21.084 5.362 -16.636 1.00 92.31 81 GLU A C 1
ATOM 630 O O . GLU A 1 81 ? 21.740 4.732 -17.461 1.00 92.31 81 GLU A O 1
ATOM 635 N N . LYS A 1 82 ? 21.484 5.491 -15.372 1.00 92.25 82 LYS A N 1
ATOM 636 C CA . LYS A 1 82 ? 22.687 4.892 -14.798 1.00 92.25 82 LYS A CA 1
ATOM 637 C C . LYS A 1 82 ? 22.405 4.476 -13.364 1.00 92.25 82 LYS A C 1
ATOM 639 O O . LYS A 1 82 ? 21.505 5.028 -12.729 1.00 92.25 82 LYS A O 1
ATOM 644 N N . SER A 1 83 ? 23.211 3.555 -12.847 1.00 94.12 83 SER A N 1
ATOM 645 C CA . SER A 1 83 ? 23.156 3.180 -11.438 1.00 94.12 83 SER A CA 1
ATOM 646 C C . SER A 1 83 ? 23.368 4.403 -10.549 1.00 94.12 83 SER A C 1
ATOM 648 O O . SER A 1 83 ? 24.356 5.131 -10.676 1.00 94.12 83 SER A O 1
ATOM 650 N N . GLU A 1 84 ? 22.436 4.631 -9.632 1.00 94.69 84 GLU A N 1
ATOM 651 C CA . GLU A 1 84 ? 22.516 5.692 -8.635 1.00 94.69 84 GLU A CA 1
ATOM 652 C C . GLU A 1 84 ? 21.665 5.357 -7.409 1.00 94.69 84 GLU A C 1
ATOM 654 O O . GLU A 1 84 ? 20.786 4.497 -7.432 1.00 94.69 84 GLU A O 1
ATOM 659 N N . SER A 1 85 ? 21.914 6.066 -6.311 1.00 94.44 85 SER A N 1
ATOM 660 C CA . SER A 1 85 ? 21.133 5.897 -5.090 1.00 94.44 85 SER A CA 1
ATOM 661 C C . SER A 1 85 ? 19.644 6.174 -5.325 1.00 94.44 85 SER A C 1
ATOM 663 O O . SER A 1 85 ? 19.266 7.177 -5.937 1.00 94.44 85 SER A O 1
ATOM 665 N N . ARG A 1 86 ? 18.772 5.368 -4.704 1.00 93.81 86 ARG A N 1
ATOM 666 C CA . ARG A 1 86 ? 17.316 5.589 -4.743 1.00 93.81 86 ARG A CA 1
ATOM 667 C C . ARG A 1 86 ? 16.855 6.902 -4.111 1.00 93.81 86 ARG A C 1
ATOM 669 O O . ARG A 1 86 ? 15.708 7.292 -4.293 1.00 93.81 86 ARG A O 1
ATOM 676 N N . ASN A 1 87 ? 17.728 7.601 -3.384 1.00 94.56 87 ASN A N 1
ATOM 677 C CA . ASN A 1 87 ? 17.400 8.843 -2.682 1.00 94.56 87 ASN A CA 1
ATOM 678 C C . ASN A 1 87 ? 16.771 9.908 -3.594 1.00 94.56 87 ASN A C 1
ATOM 680 O O . ASN A 1 87 ? 15.891 10.637 -3.136 1.00 94.56 87 ASN A O 1
ATOM 684 N N . ARG A 1 88 ? 17.189 10.001 -4.868 1.00 94.56 88 ARG A N 1
ATOM 685 C CA . ARG A 1 88 ? 16.576 10.929 -5.834 1.00 94.56 88 ARG A CA 1
ATOM 686 C C . ARG A 1 88 ? 15.120 10.553 -6.113 1.00 94.56 88 ARG A C 1
ATOM 688 O O . ARG A 1 88 ? 14.246 11.393 -5.927 1.00 94.56 88 ARG A O 1
ATOM 695 N N . GLY A 1 89 ? 14.859 9.300 -6.484 1.00 94.50 89 GLY A N 1
ATOM 696 C CA . GLY A 1 89 ? 13.497 8.809 -6.720 1.00 94.50 89 GLY A CA 1
ATOM 697 C C . GLY A 1 89 ? 12.619 8.908 -5.478 1.00 94.50 89 GLY A C 1
ATOM 698 O O . GLY A 1 89 ? 11.525 9.446 -5.560 1.00 94.50 89 GLY A O 1
ATOM 699 N N . ASN A 1 90 ? 13.128 8.529 -4.301 1.00 93.00 90 ASN A N 1
ATOM 700 C CA . ASN A 1 90 ? 12.394 8.675 -3.039 1.00 93.00 90 ASN A CA 1
ATOM 701 C C . ASN A 1 90 ? 12.013 10.136 -2.748 1.00 93.00 90 ASN A C 1
ATOM 703 O O . ASN A 1 90 ? 10.950 10.393 -2.188 1.00 93.00 90 ASN A O 1
ATOM 707 N N . ARG A 1 91 ? 12.864 11.101 -3.125 1.00 92.38 91 ARG A N 1
ATOM 708 C CA . ARG A 1 91 ? 12.558 12.530 -2.989 1.00 92.38 91 ARG A CA 1
ATOM 709 C C . ARG A 1 91 ? 11.460 12.965 -3.957 1.00 92.38 91 ARG A C 1
ATOM 711 O O . ARG A 1 91 ? 10.544 13.649 -3.516 1.00 92.38 91 ARG A O 1
ATOM 718 N N . LEU A 1 92 ? 11.549 12.565 -5.227 1.00 92.88 92 LEU A N 1
ATOM 719 C CA . LEU A 1 92 ? 10.546 12.881 -6.252 1.00 92.88 92 LEU A CA 1
ATOM 720 C C . LEU A 1 92 ? 9.180 12.278 -5.896 1.00 92.88 92 LEU A C 1
ATOM 722 O O . LEU A 1 92 ? 8.181 12.984 -5.892 1.00 92.88 92 LEU A O 1
ATOM 726 N N . CYS A 1 93 ? 9.151 11.018 -5.458 1.00 92.50 93 CYS A N 1
ATOM 727 C CA . CYS A 1 93 ? 7.930 10.323 -5.044 1.00 92.50 93 CYS A CA 1
ATOM 728 C C . CYS A 1 93 ? 7.358 10.804 -3.694 1.00 92.50 93 CYS A C 1
ATOM 730 O O . CYS A 1 93 ? 6.348 10.274 -3.232 1.00 92.50 93 CYS A O 1
ATOM 732 N N . ASN A 1 94 ? 7.989 11.775 -3.023 1.00 88.88 94 ASN A N 1
ATOM 733 C CA . ASN A 1 94 ? 7.427 12.417 -1.828 1.00 88.88 94 ASN A CA 1
ATOM 734 C C . ASN A 1 94 ? 6.385 13.498 -2.179 1.00 88.88 94 ASN A C 1
ATOM 736 O O . ASN A 1 94 ? 5.751 14.056 -1.280 1.00 88.88 94 ASN A O 1
ATOM 740 N N . THR A 1 95 ? 6.228 13.785 -3.471 1.00 89.12 95 THR A N 1
ATOM 741 C CA . THR A 1 95 ? 5.230 14.676 -4.063 1.00 89.12 95 THR A CA 1
ATOM 742 C C . THR A 1 95 ? 4.515 13.950 -5.216 1.00 89.12 95 THR A C 1
ATOM 744 O O . THR A 1 95 ? 5.165 13.164 -5.902 1.00 89.12 95 THR A O 1
ATOM 747 N N . PRO A 1 96 ? 3.207 14.166 -5.433 1.00 93.06 96 PRO A N 1
ATOM 748 C CA . PRO A 1 96 ? 2.329 15.008 -4.627 1.00 93.06 96 PRO A CA 1
ATOM 749 C C . PRO A 1 96 ? 2.064 14.417 -3.230 1.00 93.06 96 PRO A C 1
ATOM 751 O O . PRO A 1 96 ? 2.245 13.215 -2.970 1.00 93.06 96 PRO A O 1
ATOM 754 N N . ARG A 1 97 ? 1.697 15.302 -2.296 1.00 92.94 97 ARG A N 1
ATOM 755 C CA . ARG A 1 97 ? 1.288 14.930 -0.938 1.00 92.94 97 ARG A CA 1
ATOM 756 C C . ARG A 1 97 ? -0.076 14.261 -1.002 1.00 92.94 97 ARG A C 1
ATOM 758 O O . ARG A 1 97 ? -0.916 14.615 -1.822 1.00 92.94 97 ARG A O 1
ATOM 765 N N . LEU A 1 98 ? -0.278 13.280 -0.129 1.00 94.88 98 LEU A N 1
ATOM 766 C CA . LEU A 1 98 ? -1.493 12.481 -0.104 1.00 94.88 98 LEU A CA 1
ATOM 767 C C . LEU A 1 98 ? -2.146 12.542 1.267 1.00 94.88 98 LEU A C 1
ATOM 769 O O . LEU A 1 98 ? -1.480 12.486 2.303 1.00 94.88 98 LEU A O 1
ATOM 773 N N . SER A 1 99 ? -3.468 12.574 1.254 1.00 95.94 99 SER A N 1
ATOM 774 C CA . SER A 1 99 ? -4.297 12.201 2.395 1.00 95.94 99 SER A CA 1
ATOM 775 C C . SER A 1 99 ? -5.494 11.412 1.889 1.00 95.94 99 SER A C 1
ATOM 777 O O . SER A 1 99 ? -5.780 11.431 0.696 1.00 95.94 99 SER A O 1
ATOM 779 N N . TYR A 1 100 ? -6.193 10.710 2.763 1.00 97.44 100 TYR A N 1
ATOM 780 C CA . TYR A 1 100 ? -7.392 9.965 2.392 1.00 97.44 100 TYR A CA 1
ATOM 781 C C . TYR A 1 100 ? -8.363 9.920 3.563 1.00 97.44 100 TYR A C 1
ATOM 783 O O . TYR A 1 100 ? -7.958 10.124 4.709 1.00 97.44 100 TYR A O 1
ATOM 791 N N . SER A 1 101 ? -9.638 9.680 3.286 1.00 97.69 101 SER A N 1
ATOM 792 C CA . SER A 1 101 ? -10.673 9.536 4.310 1.00 97.69 101 SER A CA 1
ATOM 793 C C . SER A 1 101 ? -11.330 8.170 4.259 1.00 97.69 101 SER A C 1
ATOM 795 O O . SER A 1 101 ? -11.502 7.603 3.184 1.00 97.69 101 SER A O 1
ATOM 797 N N . TYR A 1 102 ? -11.739 7.673 5.421 1.00 97.88 102 TYR A N 1
ATOM 798 C CA . TYR A 1 102 ? -12.613 6.509 5.546 1.00 97.88 102 TYR A CA 1
ATOM 799 C C . TYR A 1 102 ? -14.086 6.928 5.623 1.00 97.88 102 TYR A C 1
ATOM 801 O O . TYR A 1 102 ? -14.413 8.086 5.891 1.00 97.88 102 TYR A O 1
ATOM 809 N N . ALA A 1 103 ? -14.989 5.959 5.454 1.00 95.75 103 ALA A N 1
ATOM 810 C CA . ALA A 1 103 ? -16.435 6.172 5.556 1.00 95.75 103 ALA A CA 1
ATOM 811 C C . ALA A 1 103 ? -16.885 6.709 6.930 1.00 95.75 103 ALA A C 1
ATOM 813 O O . ALA A 1 103 ? -17.909 7.381 7.020 1.00 95.75 103 ALA A O 1
ATOM 814 N N . ASN A 1 104 ? -16.111 6.456 7.990 1.00 94.88 104 ASN A N 1
ATOM 815 C CA . ASN A 1 104 ? -16.362 6.981 9.336 1.00 94.88 104 ASN A CA 1
ATOM 816 C C . ASN A 1 104 ? -15.972 8.468 9.511 1.00 94.88 104 ASN A C 1
ATOM 818 O O . ASN A 1 104 ? -16.070 8.994 10.616 1.00 94.88 104 ASN A O 1
ATOM 822 N N . GLY A 1 105 ? -15.513 9.142 8.451 1.00 94.88 105 GLY A N 1
ATOM 823 C CA . GLY A 1 105 ? -15.142 10.558 8.463 1.00 94.88 105 GLY A CA 1
ATOM 824 C C . GLY A 1 105 ? -13.719 10.852 8.946 1.00 94.88 105 GLY A C 1
ATOM 825 O O . GLY A 1 105 ? -13.292 12.005 8.897 1.00 94.88 105 GLY A O 1
ATOM 826 N N . ILE A 1 106 ? -12.955 9.841 9.374 1.00 95.25 106 ILE A N 1
ATOM 827 C CA . ILE A 1 106 ? -11.558 10.024 9.782 1.00 95.25 106 ILE A CA 1
ATOM 828 C C . ILE A 1 106 ? -10.694 10.238 8.544 1.00 95.25 106 ILE A C 1
ATOM 830 O O . ILE A 1 106 ? -10.747 9.461 7.588 1.00 95.25 106 ILE A O 1
ATOM 834 N N . ARG A 1 107 ? -9.863 11.282 8.586 1.00 95.25 107 ARG A N 1
ATOM 835 C CA . ARG A 1 107 ? -8.871 11.592 7.557 1.00 95.25 107 ARG A CA 1
ATOM 836 C C . ARG A 1 107 ? -7.470 11.239 8.041 1.00 95.25 107 ARG A C 1
ATOM 838 O O . ARG A 1 107 ? -7.117 11.504 9.186 1.00 95.25 107 ARG A O 1
ATOM 845 N N . VAL A 1 108 ? -6.675 10.656 7.151 1.00 93.88 108 VAL A N 1
ATOM 846 C CA . VAL A 1 108 ? -5.281 10.275 7.386 1.00 93.88 108 VAL A CA 1
ATOM 847 C C . VAL A 1 108 ? -4.391 11.065 6.438 1.00 93.88 108 VAL A C 1
ATOM 849 O O . VAL A 1 108 ? -4.637 11.101 5.232 1.00 93.88 108 VAL A O 1
ATOM 852 N N . TRP A 1 109 ? -3.341 11.687 6.971 1.00 92.50 109 TRP A N 1
ATOM 853 C CA . TRP A 1 109 ? -2.347 12.433 6.200 1.00 92.50 109 TRP A CA 1
ATOM 854 C C . TRP A 1 109 ? -1.046 11.645 6.116 1.00 92.50 109 TRP A C 1
ATOM 856 O O . TRP A 1 109 ? -0.544 11.155 7.127 1.00 92.50 109 TRP A O 1
ATOM 866 N N . LEU A 1 110 ? -0.482 11.534 4.911 1.00 90.31 110 LEU A N 1
ATOM 867 C CA . LEU A 1 110 ? 0.776 10.827 4.695 1.00 90.31 110 LEU A CA 1
ATOM 868 C C . LEU A 1 110 ? 1.965 11.788 4.713 1.00 90.31 110 LEU A C 1
ATOM 870 O O . LEU A 1 110 ? 2.067 12.720 3.912 1.00 90.31 110 LEU A O 1
ATOM 874 N N . GLY A 1 111 ? 2.920 11.501 5.596 1.00 80.50 111 GLY A N 1
ATOM 875 C CA . GLY A 1 111 ? 4.129 12.297 5.781 1.00 80.50 111 GLY A CA 1
ATOM 876 C C . GLY A 1 111 ? 3.993 13.328 6.900 1.00 80.50 111 GLY A C 1
ATOM 877 O O . GLY A 1 111 ? 3.292 13.113 7.882 1.00 80.50 111 GLY A O 1
ATOM 878 N N . LYS A 1 112 ? 4.734 14.433 6.785 1.00 68.88 112 LYS A N 1
ATOM 879 C CA . LYS A 1 112 ? 4.750 15.500 7.791 1.00 68.88 112 LYS A CA 1
ATOM 880 C C . LYS A 1 112 ? 3.674 16.532 7.459 1.00 68.88 112 LYS A C 1
ATOM 882 O O . LYS A 1 112 ? 3.846 17.269 6.491 1.00 68.88 112 LYS A O 1
ATOM 887 N N . ASP A 1 113 ? 2.643 16.651 8.288 1.00 58.59 113 ASP A N 1
ATOM 888 C CA . ASP A 1 113 ? 1.724 17.795 8.238 1.00 58.59 113 ASP A CA 1
ATOM 889 C C . ASP A 1 113 ? 2.268 18.943 9.097 1.00 58.59 113 ASP A C 1
ATOM 891 O O . ASP A 1 113 ? 1.786 19.178 10.200 1.00 58.59 113 ASP A O 1
ATOM 895 N N . GLY A 1 114 ? 3.358 19.581 8.642 1.00 54.75 114 GLY A N 1
ATOM 896 C CA . GLY A 1 114 ? 3.954 20.809 9.206 1.00 54.75 114 GLY A CA 1
ATOM 897 C C . GLY A 1 114 ? 4.499 20.759 10.649 1.00 54.75 114 GLY 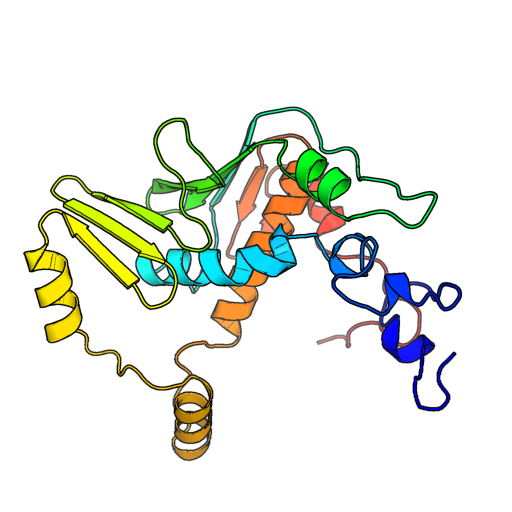A C 1
ATOM 898 O O . GLY A 1 114 ? 5.524 21.379 10.930 1.00 54.75 114 GLY A O 1
ATOM 899 N N . LYS A 1 115 ? 3.881 19.990 11.547 1.00 56.66 115 LYS A N 1
ATOM 900 C CA . LYS A 1 115 ? 3.996 20.014 13.006 1.00 56.66 115 LYS A CA 1
ATOM 901 C C . LYS A 1 115 ? 4.693 18.767 13.538 1.00 56.66 115 LYS A C 1
ATOM 903 O O . LYS A 1 115 ? 5.627 18.894 14.320 1.00 56.66 115 LYS A O 1
ATOM 908 N N . GLU A 1 116 ? 4.312 17.578 13.071 1.00 69.25 116 GLU A N 1
ATOM 909 C CA . GLU A 1 116 ? 4.844 16.303 13.571 1.00 69.25 116 GLU A CA 1
ATOM 910 C C . GLU A 1 116 ? 4.976 15.263 12.448 1.00 69.25 116 GLU A C 1
ATOM 912 O O . GLU A 1 116 ? 4.331 15.367 11.405 1.00 69.25 116 GLU A O 1
ATOM 917 N N . SER A 1 117 ? 5.860 14.281 12.631 1.00 69.50 117 SER A N 1
ATOM 918 C CA . SER A 1 117 ? 6.063 13.192 11.673 1.00 69.50 117 SER A CA 1
ATOM 919 C C . SER A 1 117 ? 6.356 11.890 12.398 1.00 69.50 117 SER A C 1
ATOM 921 O O . SER A 1 117 ? 7.254 11.855 13.239 1.00 69.50 117 SER A O 1
ATOM 923 N N . ASN A 1 118 ? 5.678 10.822 11.992 1.00 79.31 118 ASN A N 1
ATOM 924 C CA . ASN A 1 118 ? 5.965 9.462 12.424 1.00 79.31 118 ASN A CA 1
ATOM 925 C C . ASN A 1 118 ? 6.776 8.725 11.337 1.00 79.31 118 ASN A C 1
ATOM 927 O O . ASN A 1 118 ? 6.578 8.958 10.144 1.00 79.31 118 ASN A O 1
ATOM 931 N N . ARG A 1 119 ? 7.737 7.877 11.732 1.00 73.31 119 ARG A N 1
ATOM 932 C CA . ARG A 1 119 ? 8.683 7.208 10.812 1.00 73.31 119 ARG A CA 1
ATOM 933 C C . ARG A 1 119 ? 8.228 5.818 10.332 1.00 73.31 119 ARG A C 1
ATOM 935 O O . ARG A 1 119 ? 9.042 5.129 9.722 1.00 73.31 119 ARG A O 1
ATOM 942 N N . GLY A 1 120 ? 6.996 5.392 10.615 1.00 75.19 120 GLY A N 1
ATOM 943 C CA . GLY A 1 120 ? 6.474 4.075 10.216 1.00 75.19 120 GLY A CA 1
ATOM 944 C C . GLY A 1 120 ? 5.404 3.567 11.178 1.00 75.19 120 GLY A C 1
ATOM 945 O O . GLY A 1 120 ? 5.653 2.625 11.923 1.00 75.19 120 GLY A O 1
ATOM 946 N N . GLY A 1 121 ? 4.277 4.271 11.206 1.00 84.62 121 GLY A N 1
ATOM 947 C CA . GLY A 1 121 ? 3.176 4.153 12.157 1.00 84.62 121 GLY A CA 1
ATOM 948 C C . GLY A 1 121 ? 2.301 5.404 12.031 1.00 84.62 121 GLY A C 1
ATOM 949 O O . GLY A 1 121 ? 2.307 6.054 10.981 1.00 84.62 121 GLY A O 1
ATOM 950 N N . ALA A 1 122 ? 1.598 5.797 13.092 1.00 90.88 122 ALA A N 1
ATOM 951 C CA . ALA A 1 122 ? 0.702 6.950 13.046 1.00 90.88 122 ALA A CA 1
ATOM 952 C C . ALA A 1 122 ? 0.620 7.725 14.357 1.00 90.88 122 ALA A C 1
ATOM 954 O O . ALA A 1 122 ? 0.946 7.224 15.433 1.00 90.88 122 ALA A O 1
ATOM 955 N N . ILE A 1 123 ? 0.164 8.969 14.231 1.00 92.56 123 ILE A N 1
ATOM 956 C CA . ILE A 1 123 ? -0.231 9.818 15.348 1.00 92.56 123 ILE A CA 1
ATOM 957 C C . ILE A 1 123 ? -1.739 10.035 15.220 1.00 92.56 123 ILE A C 1
ATOM 959 O O . ILE A 1 123 ? -2.209 10.579 14.223 1.00 92.56 123 ILE A O 1
ATOM 963 N N . PHE A 1 124 ? -2.483 9.598 16.226 1.00 92.62 124 PHE A N 1
ATOM 964 C CA . PHE A 1 124 ? -3.924 9.739 16.342 1.00 92.62 124 PHE A CA 1
ATOM 965 C C . PHE A 1 124 ? -4.242 10.921 17.247 1.00 92.62 124 PHE A C 1
ATOM 967 O O . PHE A 1 124 ? -3.677 11.064 18.337 1.00 92.62 124 PHE A O 1
ATOM 974 N N . PHE A 1 125 ? -5.179 11.743 16.796 1.00 91.81 125 PHE A N 1
ATOM 975 C CA . PHE A 1 125 ? -5.686 12.889 17.531 1.00 91.81 125 PHE A CA 1
ATOM 976 C C . PHE A 1 125 ? -7.157 12.635 17.848 1.00 91.81 125 PHE A C 1
ATOM 978 O O . PHE A 1 125 ? -7.984 12.566 16.943 1.00 91.81 125 PHE A O 1
ATOM 985 N N . GLY A 1 126 ? -7.462 12.464 19.130 1.00 91.62 126 GLY A N 1
ATOM 986 C CA . GLY A 1 126 ? -8.819 12.417 19.657 1.00 91.62 126 GLY A CA 1
ATOM 987 C C . GLY A 1 126 ? -9.132 13.677 20.459 1.00 91.62 126 GLY A C 1
ATOM 988 O O . GLY A 1 126 ? -8.242 14.453 20.803 1.00 91.62 126 GLY A O 1
ATOM 989 N N . GLU A 1 127 ? -10.404 13.865 20.798 1.00 93.00 127 GLU A N 1
ATOM 990 C CA . GLU A 1 127 ? -10.874 15.042 21.546 1.00 93.00 127 GLU A CA 1
ATOM 991 C C . GLU A 1 127 ? -10.205 15.182 22.920 1.00 93.00 127 GLU A C 1
ATOM 993 O O . GLU A 1 127 ? -9.884 16.285 23.352 1.00 93.00 127 GLU A O 1
ATOM 998 N N . ASN A 1 128 ? -9.959 14.049 23.585 1.00 93.00 128 ASN A N 1
ATOM 999 C CA . ASN A 1 128 ? -9.436 13.997 24.952 1.00 93.00 128 ASN A CA 1
ATOM 1000 C C . ASN A 1 128 ? -8.024 13.413 25.041 1.00 93.00 128 ASN A C 1
ATOM 1002 O O . ASN A 1 128 ? -7.472 13.316 26.137 1.00 93.00 128 ASN A O 1
ATOM 1006 N N . ALA A 1 129 ? -7.451 12.972 23.919 1.00 93.19 129 ALA A N 1
ATOM 1007 C CA . ALA A 1 129 ? -6.161 12.315 23.946 1.00 93.19 129 ALA A CA 1
ATOM 1008 C C . ALA A 1 129 ? -5.418 12.320 22.615 1.00 93.19 129 ALA A C 1
ATOM 1010 O O . ALA A 1 129 ? -5.997 12.411 21.535 1.00 93.19 129 ALA A O 1
ATOM 1011 N N . LYS A 1 130 ? -4.108 12.126 22.715 1.00 94.06 130 LYS A N 1
ATOM 1012 C CA . LYS A 1 130 ? -3.209 11.880 21.593 1.00 94.06 130 LYS A CA 1
ATOM 1013 C C . LYS A 1 130 ? -2.546 10.523 21.773 1.00 94.06 130 LYS A C 1
ATOM 1015 O O . LYS A 1 130 ? -2.086 10.215 22.870 1.00 94.06 130 LYS A O 1
ATOM 1020 N N . MET A 1 131 ? -2.453 9.749 20.700 1.00 92.88 131 MET A N 1
ATOM 1021 C CA . MET A 1 131 ? -1.752 8.467 20.675 1.00 92.88 131 MET A CA 1
ATOM 1022 C C . MET A 1 131 ? -0.749 8.453 19.528 1.00 92.88 131 MET A C 1
ATOM 1024 O O . MET A 1 131 ? -1.046 8.920 18.440 1.00 92.88 131 MET A O 1
ATOM 1028 N N . GLU A 1 132 ? 0.439 7.917 19.752 1.00 92.31 132 GLU A N 1
ATOM 1029 C CA . GLU A 1 132 ? 1.452 7.694 18.731 1.00 92.31 132 GLU A CA 1
ATOM 1030 C C . GLU A 1 132 ? 1.895 6.235 18.791 1.00 92.31 132 GLU A C 1
ATOM 1032 O O . GLU A 1 132 ? 2.308 5.746 19.845 1.00 92.31 132 GLU A O 1
ATOM 1037 N N . ILE A 1 133 ? 1.831 5.566 17.643 1.00 89.12 133 ILE A N 1
ATOM 1038 C CA . ILE A 1 133 ? 2.333 4.206 17.461 1.00 89.12 133 ILE A CA 1
ATOM 1039 C C . ILE A 1 133 ? 3.543 4.236 16.535 1.00 89.12 133 ILE A C 1
ATOM 1041 O O . ILE A 1 133 ? 3.527 4.880 15.485 1.00 89.12 133 ILE A O 1
ATOM 1045 N N . PHE A 1 134 ? 4.619 3.562 16.931 1.00 87.06 134 PHE A N 1
ATOM 1046 C CA . PHE A 1 134 ? 5.771 3.328 16.066 1.00 87.06 134 PHE A CA 1
ATOM 1047 C C . PHE A 1 134 ? 6.475 2.038 16.477 1.00 87.06 134 PHE A C 1
ATOM 1049 O O . PHE A 1 134 ? 7.141 1.979 17.521 1.00 87.06 134 PHE A O 1
ATOM 1056 N N . ARG A 1 135 ? 6.378 1.012 15.622 1.00 83.25 135 ARG A N 1
ATOM 1057 C CA . ARG A 1 135 ? 6.865 -0.343 15.932 1.00 83.25 135 ARG A CA 1
ATOM 1058 C C . ARG A 1 135 ? 6.262 -0.821 17.264 1.00 83.25 135 ARG A C 1
ATOM 1060 O O . ARG A 1 135 ? 5.078 -0.630 17.492 1.00 83.25 135 ARG A O 1
ATOM 1067 N N . ALA A 1 136 ? 7.081 -1.365 18.163 1.00 80.88 136 ALA A N 1
ATOM 1068 C CA . ALA A 1 136 ? 6.673 -1.816 19.493 1.00 80.88 136 ALA A CA 1
ATOM 1069 C C . ALA A 1 136 ? 6.482 -0.680 20.526 1.00 80.88 136 ALA A C 1
ATOM 1071 O O . ALA A 1 136 ? 6.421 -0.949 21.721 1.00 80.88 136 ALA A O 1
ATOM 1072 N N . ASN A 1 137 ? 6.453 0.593 20.110 1.00 85.75 137 ASN A N 1
ATOM 1073 C CA . ASN A 1 137 ? 6.269 1.716 21.031 1.00 85.75 137 ASN A CA 1
ATOM 1074 C C . ASN A 1 137 ? 4.868 2.304 20.894 1.00 85.75 137 ASN A C 1
ATOM 1076 O O . ASN A 1 137 ? 4.484 2.749 19.811 1.00 85.75 137 ASN A O 1
ATOM 1080 N N . LEU A 1 138 ? 4.179 2.390 22.028 1.00 89.44 138 LEU A N 1
ATOM 1081 C CA . LEU A 1 138 ? 2.950 3.146 22.215 1.00 89.44 138 LEU A CA 1
ATOM 1082 C C . LEU A 1 138 ? 3.253 4.347 23.115 1.00 89.44 138 LEU A C 1
ATOM 1084 O O . LEU A 1 138 ? 3.758 4.186 24.226 1.00 89.44 138 LEU A O 1
ATOM 1088 N N . LYS A 1 139 ? 2.946 5.555 22.645 1.00 92.31 139 LYS A N 1
ATOM 1089 C CA . LYS A 1 139 ? 2.979 6.774 23.459 1.00 92.31 139 LYS A CA 1
ATOM 1090 C C . LYS A 1 139 ? 1.604 7.404 23.470 1.00 92.31 139 LYS A C 1
ATOM 1092 O O . LYS A 1 139 ? 0.994 7.572 22.421 1.00 92.31 139 LYS A O 1
ATOM 1097 N N . THR A 1 140 ? 1.144 7.811 24.640 1.00 94.88 140 THR A N 1
ATOM 1098 C CA . THR A 1 140 ? -0.158 8.452 24.803 1.00 94.88 140 THR A CA 1
ATOM 1099 C C . THR A 1 140 ? -0.041 9.710 25.651 1.00 94.88 140 THR A C 1
ATOM 1101 O O . THR A 1 140 ? 0.888 9.878 26.444 1.00 94.88 140 THR A O 1
ATOM 1104 N N . ASN A 1 141 ? -0.986 10.619 25.452 1.00 94.88 141 ASN A N 1
ATOM 1105 C CA . ASN A 1 141 ? -1.237 11.759 26.317 1.00 94.88 141 ASN A CA 1
ATOM 1106 C C . ASN A 1 141 ? -2.760 11.871 26.497 1.00 94.88 141 ASN A C 1
ATOM 1108 O O . ASN A 1 141 ? -3.422 12.175 25.502 1.00 94.88 141 ASN A O 1
ATOM 1112 N N . PRO A 1 142 ? -3.319 11.606 27.693 1.00 96.31 142 PRO A N 1
ATOM 1113 C CA . PRO A 1 142 ? -2.629 11.243 28.941 1.00 96.31 142 PRO A CA 1
ATOM 1114 C C . PRO A 1 142 ? -1.956 9.858 28.883 1.00 96.31 142 PRO A C 1
ATOM 1116 O O . PRO A 1 142 ? -2.385 8.979 28.133 1.00 96.31 142 PRO A O 1
ATOM 1119 N N . ARG A 1 143 ? -0.884 9.668 29.663 1.00 95.12 143 ARG A N 1
ATOM 1120 C CA . ARG A 1 143 ? -0.055 8.447 29.632 1.00 95.12 143 ARG A CA 1
ATOM 1121 C C . ARG A 1 143 ? -0.820 7.225 30.141 1.00 95.12 143 ARG A C 1
ATOM 1123 O O . ARG A 1 143 ? -0.703 6.140 29.576 1.00 95.12 143 ARG A O 1
ATOM 1130 N N . GLU A 1 144 ? -1.631 7.422 31.169 1.00 94.62 144 GLU A N 1
ATOM 1131 C CA . GLU A 1 144 ? -2.400 6.398 31.877 1.00 94.62 144 GLU A CA 1
ATOM 1132 C C . GLU A 1 144 ? -3.348 5.649 30.930 1.00 94.62 144 GLU A C 1
ATOM 1134 O O . GLU A 1 144 ? -3.593 4.460 31.103 1.00 94.62 144 GLU A O 1
ATOM 1139 N N . MET A 1 145 ? -3.824 6.313 29.869 1.00 92.94 145 MET A N 1
ATOM 1140 C CA . MET A 1 145 ? -4.641 5.672 28.838 1.00 92.94 145 MET A CA 1
ATOM 1141 C C . MET A 1 145 ? -3.874 4.574 28.088 1.00 92.94 145 MET A C 1
ATOM 1143 O O . MET A 1 145 ? -4.435 3.522 27.801 1.00 92.94 145 MET A O 1
ATOM 1147 N N . GLY A 1 146 ? -2.586 4.783 27.803 1.00 90.44 146 GLY A N 1
ATOM 1148 C CA . GLY A 1 146 ? -1.767 3.781 27.113 1.00 90.44 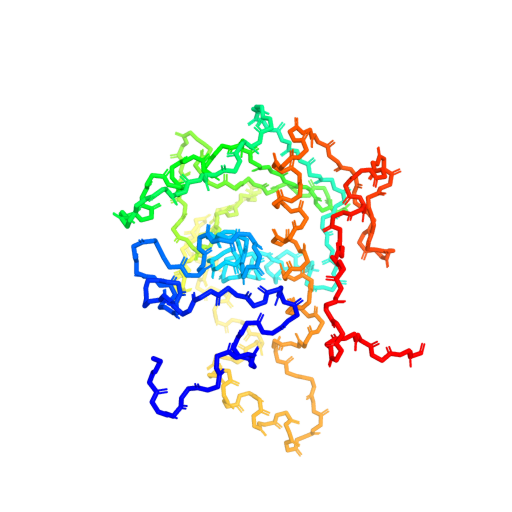146 GLY A CA 1
ATOM 1149 C C . GLY A 1 146 ? -1.469 2.583 28.010 1.00 90.44 146 GLY A C 1
ATOM 1150 O O . GLY A 1 146 ? -1.519 1.441 27.562 1.00 90.44 146 GLY A O 1
ATOM 1151 N N . GLU A 1 147 ? -1.214 2.843 29.293 1.00 91.19 147 GLU A N 1
ATOM 1152 C CA . GLU A 1 147 ? -0.999 1.799 30.300 1.00 91.19 147 GLU A CA 1
ATOM 1153 C C . GLU A 1 147 ? -2.260 0.945 30.492 1.00 91.19 147 GLU A C 1
ATOM 1155 O O . GLU A 1 147 ? -2.177 -0.283 30.518 1.00 91.19 147 GLU A O 1
ATOM 1160 N N . GLU A 1 148 ? -3.433 1.578 30.539 1.00 91.00 148 GLU A N 1
ATOM 1161 C CA . GLU A 1 148 ? -4.716 0.886 30.645 1.00 91.00 148 GLU A CA 1
ATOM 1162 C C . GLU A 1 148 ? -5.044 0.052 29.398 1.00 91.00 148 GLU A C 1
ATOM 1164 O O . GLU A 1 148 ? -5.473 -1.098 29.529 1.00 91.00 148 GLU A O 1
ATOM 1169 N N . LEU A 1 149 ? -4.798 0.585 28.194 1.00 86.69 149 LEU A N 1
ATOM 1170 C CA . LEU A 1 149 ? -4.983 -0.150 26.936 1.00 86.69 149 LEU A CA 1
ATOM 1171 C C . LEU A 1 149 ? -4.134 -1.425 26.900 1.00 86.69 149 LEU A C 1
ATOM 1173 O O . LEU A 1 149 ? -4.644 -2.500 26.593 1.00 86.69 149 LEU A O 1
ATOM 1177 N N . LEU A 1 150 ? -2.853 -1.330 27.265 1.00 86.69 150 LEU A N 1
ATOM 1178 C CA . LEU A 1 150 ? -1.959 -2.491 27.294 1.00 86.69 150 LEU A CA 1
ATOM 1179 C C . LEU A 1 150 ? -2.368 -3.510 28.364 1.00 86.69 150 LEU A C 1
ATOM 1181 O O . LEU A 1 150 ? -2.250 -4.712 28.145 1.00 86.69 150 LEU A O 1
ATOM 1185 N N . ARG A 1 151 ? -2.876 -3.046 29.511 1.00 88.50 151 ARG A N 1
ATOM 1186 C CA . ARG A 1 151 ? -3.328 -3.911 30.610 1.00 88.50 151 ARG A CA 1
ATOM 1187 C C . ARG A 1 151 ? -4.614 -4.674 30.282 1.00 88.50 151 ARG A C 1
ATOM 1189 O O . ARG A 1 151 ? -4.814 -5.770 30.799 1.00 88.50 151 ARG A O 1
ATOM 1196 N N . THR A 1 152 ? -5.503 -4.077 29.490 1.00 88.56 152 THR A N 1
ATOM 1197 C CA . THR A 1 152 ? -6.852 -4.605 29.213 1.00 88.56 152 THR A CA 1
ATOM 1198 C C . THR A 1 152 ? -7.009 -5.220 27.827 1.00 88.56 152 THR A C 1
ATOM 1200 O O . THR A 1 152 ? -8.059 -5.799 27.549 1.00 88.56 152 THR A O 1
ATOM 1203 N N . SER A 1 153 ? -5.987 -5.122 26.971 1.00 82.62 153 SER A N 1
ATOM 1204 C CA . SER A 1 153 ? -6.026 -5.667 25.617 1.00 82.62 153 SER A CA 1
ATOM 1205 C C . SER A 1 153 ? -6.375 -7.162 25.629 1.00 82.62 153 SER A C 1
ATOM 1207 O O . SER A 1 153 ? -5.659 -7.953 26.248 1.00 82.62 153 SER A O 1
ATOM 1209 N N . PRO A 1 154 ? -7.440 -7.581 24.922 1.00 79.12 154 PRO A N 1
ATOM 1210 C CA . PRO A 1 154 ? -7.760 -8.996 24.755 1.00 79.12 154 PRO A CA 1
ATOM 1211 C C . PRO A 1 154 ? -6.847 -9.674 23.722 1.00 79.12 154 PRO A C 1
ATOM 1213 O O . PRO A 1 154 ? -6.831 -10.901 23.623 1.00 79.12 154 PRO A O 1
ATOM 1216 N N . ILE A 1 155 ? -6.110 -8.884 22.932 1.00 75.12 155 ILE A N 1
ATOM 1217 C CA . ILE A 1 155 ? -5.203 -9.369 21.894 1.00 75.12 155 ILE A CA 1
ATOM 1218 C C . ILE A 1 155 ? -3.905 -9.810 22.563 1.00 75.12 155 ILE A C 1
ATOM 1220 O O . ILE A 1 155 ? -3.250 -9.022 23.248 1.00 75.12 155 ILE A O 1
ATOM 1224 N N . GLN A 1 156 ? -3.540 -11.073 22.352 1.00 67.50 156 GLN A N 1
ATOM 1225 C CA . GLN A 1 156 ? -2.276 -11.611 22.836 1.00 67.50 156 GLN A CA 1
ATOM 1226 C C . GLN A 1 156 ? -1.124 -11.075 21.983 1.00 67.50 156 GLN A C 1
ATO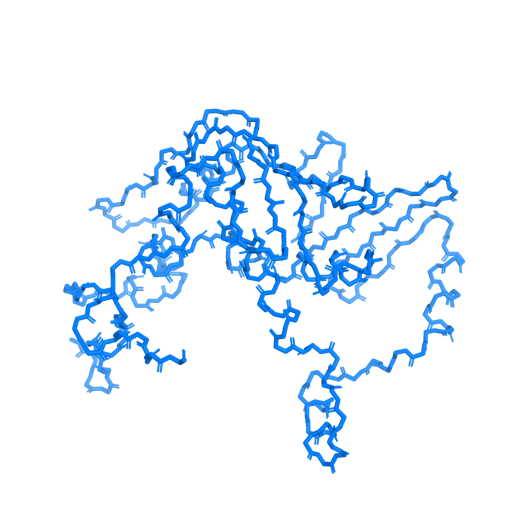M 1228 O O . GLN A 1 156 ? -1.166 -11.162 20.756 1.00 67.50 156 GLN A O 1
ATOM 1233 N N . ASP A 1 157 ? -0.078 -10.576 22.639 1.00 71.06 157 ASP A N 1
ATOM 1234 C CA . ASP A 1 157 ? 1.192 -10.216 22.003 1.00 71.06 157 ASP A CA 1
ATOM 1235 C C . ASP A 1 157 ? 1.961 -11.496 21.632 1.00 71.06 157 ASP A C 1
ATOM 1237 O O . ASP A 1 157 ? 2.854 -11.969 22.342 1.00 71.06 157 ASP A O 1
ATOM 1241 N N . LEU A 1 158 ? 1.511 -12.141 20.555 1.00 74.81 158 LEU A N 1
ATOM 1242 C CA . LEU A 1 158 ? 2.141 -13.317 19.970 1.00 74.81 158 LEU A CA 1
ATOM 1243 C C . LEU A 1 158 ? 2.977 -12.892 18.770 1.00 74.81 158 LEU A C 1
ATOM 1245 O O . LEU A 1 158 ? 2.595 -12.017 17.997 1.00 74.81 158 LEU A O 1
ATOM 1249 N N . SER A 1 159 ? 4.091 -13.586 18.543 1.00 87.75 159 SER A N 1
ATOM 1250 C CA . SER A 1 159 ? 4.762 -13.471 17.251 1.00 87.75 159 SER A CA 1
ATOM 1251 C C . SER A 1 159 ? 3.833 -13.962 16.135 1.00 87.75 159 SER A C 1
ATOM 1253 O O . SER A 1 159 ? 3.145 -14.974 16.302 1.00 87.75 159 SER A O 1
ATOM 1255 N N . HIS A 1 160 ? 3.858 -13.300 14.972 1.00 89.25 160 HIS A N 1
ATOM 1256 C CA . HIS A 1 160 ? 3.035 -13.687 13.815 1.00 89.25 160 HIS A CA 1
ATOM 1257 C C . HIS A 1 160 ? 3.193 -15.174 13.457 1.00 89.25 160 HIS A C 1
ATOM 1259 O O . HIS A 1 160 ? 2.210 -15.862 13.204 1.00 89.25 160 HIS A O 1
ATOM 1265 N N . THR A 1 161 ? 4.420 -15.712 13.518 1.00 92.56 161 THR A N 1
ATOM 1266 C CA . THR A 1 161 ? 4.682 -17.142 13.276 1.00 92.56 161 THR A CA 1
ATOM 1267 C C . THR A 1 161 ? 3.935 -18.041 14.255 1.00 92.56 161 THR A C 1
ATOM 1269 O O . THR A 1 161 ? 3.391 -19.065 13.850 1.00 92.56 161 THR A O 1
ATOM 1272 N N . ARG A 1 162 ? 3.904 -17.680 15.542 1.00 93.06 162 ARG A N 1
ATOM 1273 C CA . ARG A 1 162 ? 3.207 -18.473 16.551 1.00 93.06 162 ARG A CA 1
ATOM 1274 C C . ARG A 1 162 ? 1.698 -18.423 16.337 1.00 93.06 162 ARG A C 1
ATOM 1276 O O . ARG A 1 162 ? 1.081 -19.482 16.313 1.00 93.06 162 ARG A O 1
ATOM 1283 N N . ASN A 1 163 ? 1.134 -17.230 16.137 1.00 92.94 163 ASN A N 1
ATOM 1284 C CA . ASN A 1 163 ? -0.293 -17.081 15.858 1.00 92.94 163 ASN A CA 1
ATOM 1285 C C . ASN A 1 163 ? -0.708 -17.897 14.622 1.00 92.94 163 ASN A C 1
ATOM 1287 O O . ASN A 1 163 ? -1.663 -18.661 14.690 1.00 92.94 163 ASN A O 1
ATOM 1291 N N . TRP A 1 164 ? 0.065 -17.828 13.536 1.00 93.62 164 TRP A N 1
ATOM 1292 C CA . TRP A 1 164 ? -0.204 -18.595 12.320 1.00 93.62 164 TRP A CA 1
ATOM 1293 C C . TRP A 1 164 ? -0.213 -20.115 12.554 1.00 93.62 164 TRP A C 1
ATOM 1295 O O . TRP A 1 164 ? -1.122 -20.805 12.095 1.00 93.62 164 TRP A O 1
ATOM 1305 N N . LEU A 1 165 ? 0.755 -20.648 13.311 1.00 95.00 165 LEU A N 1
ATOM 1306 C CA . LEU A 1 165 ? 0.796 -22.076 13.654 1.00 95.00 165 LEU A CA 1
ATOM 1307 C C . LEU A 1 165 ? -0.389 -22.501 14.536 1.00 95.00 165 LEU A C 1
ATOM 1309 O O . LEU A 1 165 ? -0.958 -23.569 14.316 1.00 95.00 165 LEU A O 1
ATOM 1313 N N . GLU A 1 166 ? -0.782 -21.674 15.507 1.00 94.12 166 GLU A N 1
ATOM 1314 C CA . GLU A 1 166 ? -1.958 -21.926 16.351 1.00 94.12 166 GLU A CA 1
ATOM 1315 C C . GLU A 1 166 ? -3.256 -21.902 15.521 1.00 94.12 166 GLU A C 1
ATOM 1317 O O . GLU A 1 166 ? -4.120 -22.764 15.692 1.00 94.12 166 GLU A O 1
ATOM 1322 N N . CYS A 1 167 ? -3.376 -20.986 14.559 1.00 95.06 167 CYS A N 1
ATOM 1323 C CA . CYS A 1 167 ? -4.498 -20.921 13.621 1.00 95.06 167 CYS A CA 1
ATOM 1324 C C . CYS A 1 167 ? -4.578 -22.157 12.715 1.00 95.06 167 CYS A C 1
ATOM 1326 O O . CYS A 1 167 ? -5.663 -22.704 12.539 1.00 95.06 167 CYS A O 1
ATOM 1328 N N . ILE A 1 168 ? -3.445 -22.676 12.222 1.00 95.75 168 ILE A N 1
ATOM 1329 C CA . ILE A 1 168 ? -3.415 -23.948 11.472 1.00 95.75 168 ILE A CA 1
ATOM 1330 C C . ILE A 1 168 ? -3.955 -25.104 12.322 1.00 95.75 168 ILE A C 1
ATOM 1332 O O . ILE A 1 168 ? -4.697 -25.947 11.824 1.00 95.75 168 ILE A O 1
ATOM 1336 N N . GLN A 1 169 ? -3.577 -25.161 13.600 1.00 96.88 169 GLN A N 1
ATOM 1337 C CA . GLN A 1 169 ? -3.992 -26.241 14.497 1.00 96.88 169 GLN A CA 1
ATOM 1338 C C . GLN A 1 169 ? -5.470 -26.157 14.886 1.00 96.88 169 GLN A C 1
ATOM 1340 O O . GLN A 1 169 ? -6.123 -27.185 15.052 1.00 96.88 169 GLN A O 1
ATOM 1345 N N . THR A 1 170 ? -5.986 -24.944 15.070 1.00 96.62 170 THR A N 1
ATOM 1346 C CA . THR A 1 170 ? -7.331 -24.704 15.615 1.00 96.62 170 THR A CA 1
ATOM 1347 C C . THR A 1 170 ? -8.391 -24.448 14.547 1.00 96.62 170 THR A C 1
ATOM 1349 O O . THR A 1 170 ? -9.579 -24.583 14.832 1.00 96.62 170 THR A O 1
ATOM 1352 N N . GLY A 1 171 ? -7.985 -24.071 13.334 1.00 95.38 171 GLY A N 1
ATOM 1353 C CA . GLY A 1 171 ? -8.878 -23.569 12.292 1.00 95.38 171 GLY A CA 1
ATOM 1354 C C . GLY A 1 171 ? -9.368 -22.134 12.527 1.00 95.38 171 GLY A C 1
ATOM 1355 O O . GLY A 1 171 ? -10.275 -21.690 11.829 1.00 95.38 171 GLY A O 1
ATOM 1356 N N . ALA A 1 172 ? -8.811 -21.416 13.508 1.00 94.00 172 ALA A N 1
ATOM 1357 C CA . ALA A 1 172 ? -9.128 -20.010 13.743 1.00 94.00 172 ALA A CA 1
ATOM 1358 C C . ALA A 1 172 ? -8.515 -19.100 12.664 1.00 94.00 172 ALA A C 1
ATOM 1360 O O . ALA A 1 172 ? -7.471 -19.414 12.091 1.00 94.00 172 ALA A O 1
ATOM 1361 N N . THR A 1 173 ? -9.122 -17.937 12.437 1.00 92.38 173 THR A N 1
ATOM 1362 C CA . THR A 1 173 ? -8.570 -16.899 11.555 1.00 92.38 173 THR A CA 1
ATOM 1363 C C . THR A 1 173 ? -7.305 -16.281 12.171 1.00 92.38 173 THR A C 1
ATOM 1365 O O . THR A 1 173 ? -7.326 -15.957 13.364 1.00 92.38 173 THR A O 1
ATOM 1368 N N . PRO A 1 174 ? -6.207 -16.119 11.407 1.00 92.25 174 PRO A N 1
ATOM 1369 C CA . PRO A 1 174 ? -5.026 -15.381 11.856 1.00 92.25 174 PRO A CA 1
ATOM 1370 C C . PRO A 1 174 ? -5.347 -13.943 12.276 1.00 92.25 174 PRO A C 1
ATOM 1372 O O . PRO A 1 174 ? -6.292 -13.339 11.776 1.00 92.25 174 PRO A O 1
ATOM 1375 N N . LEU A 1 175 ? -4.529 -13.378 13.171 1.00 88.69 175 LEU A N 1
ATOM 1376 C CA . LEU A 1 175 ? -4.633 -11.961 13.548 1.00 88.69 175 LEU A CA 1
ATOM 1377 C C . LEU A 1 175 ? -4.435 -11.044 12.332 1.00 88.69 175 LEU A C 1
ATOM 1379 O O . LEU A 1 175 ? -5.145 -10.053 12.201 1.00 88.69 175 LEU A O 1
ATOM 1383 N N . ASP A 1 176 ? -3.527 -11.423 11.432 1.00 88.88 176 ASP A N 1
ATOM 1384 C CA . ASP A 1 176 ? -3.291 -10.761 10.148 1.00 88.88 176 ASP A CA 1
ATOM 1385 C C . ASP A 1 176 ? -3.821 -11.642 9.016 1.00 88.88 176 ASP A C 1
ATOM 1387 O O . ASP A 1 176 ? -3.076 -12.377 8.361 1.00 88.88 176 ASP A O 1
ATOM 1391 N N . ASP A 1 177 ? -5.140 -11.622 8.837 1.00 92.44 177 ASP A N 1
ATOM 1392 C CA . ASP A 1 177 ? -5.809 -12.363 7.773 1.00 92.44 177 ASP A CA 1
ATOM 1393 C C . ASP A 1 177 ? -5.386 -11.877 6.372 1.00 92.44 177 ASP A C 1
ATOM 1395 O O . ASP A 1 177 ? -4.980 -10.724 6.176 1.00 92.44 177 ASP A O 1
ATOM 1399 N N . CYS A 1 178 ? -5.493 -12.755 5.369 1.00 94.50 178 CYS A N 1
ATOM 1400 C CA . CYS A 1 178 ? -5.144 -12.401 3.996 1.00 94.50 178 CYS A CA 1
ATOM 1401 C C . CYS A 1 178 ? -6.007 -11.257 3.445 1.00 94.50 178 CYS A C 1
ATOM 1403 O O . CYS A 1 178 ? -5.494 -10.455 2.662 1.00 94.50 178 CYS A O 1
ATOM 1405 N N . GLU A 1 179 ? -7.259 -11.126 3.896 1.00 95.38 179 GLU A N 1
ATOM 1406 C CA . GLU A 1 179 ? -8.128 -10.001 3.551 1.00 95.38 179 GLU A CA 1
ATOM 1407 C C . GLU A 1 179 ? -7.531 -8.673 4.036 1.00 95.38 179 GLU A C 1
ATOM 1409 O O . GLU A 1 179 ? -7.457 -7.712 3.273 1.00 95.38 179 GLU A O 1
ATOM 1414 N N . TYR A 1 180 ? -7.008 -8.611 5.265 1.00 95.31 180 TYR A N 1
ATOM 1415 C CA . TYR A 1 180 ? -6.404 -7.383 5.801 1.00 95.31 180 TYR A CA 1
ATOM 1416 C C . TYR A 1 180 ? -5.137 -7.002 5.026 1.00 95.31 180 TYR A C 1
ATOM 1418 O O . TYR A 1 180 ? -4.903 -5.827 4.712 1.00 95.31 180 TYR A O 1
ATOM 1426 N N . GLY A 1 181 ? -4.343 -8.010 4.650 1.00 95.31 181 GLY A N 1
ATOM 1427 C CA . GLY A 1 181 ? -3.187 -7.839 3.774 1.00 95.31 181 GLY A CA 1
ATOM 1428 C C . GLY A 1 181 ? -3.577 -7.295 2.397 1.00 95.31 181 GLY A C 1
ATOM 1429 O O . GLY A 1 181 ? -2.952 -6.350 1.908 1.00 95.31 181 GLY A O 1
ATOM 1430 N N . HIS A 1 182 ? -4.645 -7.830 1.798 1.00 96.44 182 HIS A N 1
ATOM 1431 C CA . HIS A 1 182 ? -5.208 -7.352 0.533 1.00 96.44 182 HIS A CA 1
ATOM 1432 C C . HIS A 1 182 ? -5.686 -5.900 0.626 1.00 96.44 182 HIS A C 1
ATOM 1434 O O . HIS A 1 182 ? -5.321 -5.081 -0.221 1.00 96.44 182 HIS A O 1
ATOM 1440 N N . ARG A 1 183 ? -6.430 -5.533 1.678 1.00 97.12 183 ARG A N 1
ATOM 1441 C CA . ARG A 1 183 ? -6.905 -4.152 1.879 1.00 97.12 183 ARG A CA 1
ATOM 1442 C C . ARG A 1 183 ? -5.760 -3.163 2.040 1.00 97.12 183 ARG A C 1
ATOM 1444 O O . ARG A 1 183 ? -5.786 -2.093 1.426 1.00 97.12 183 ARG A O 1
ATOM 1451 N N . THR A 1 184 ? -4.732 -3.533 2.797 1.00 96.69 184 THR A N 1
ATOM 1452 C CA . THR A 1 184 ? -3.540 -2.697 2.981 1.00 96.69 184 THR A CA 1
ATOM 1453 C C . THR A 1 184 ? -2.763 -2.535 1.670 1.00 96.69 184 THR A C 1
ATOM 1455 O O . THR A 1 184 ? -2.383 -1.422 1.295 1.00 96.69 184 THR A O 1
ATOM 1458 N N . ALA A 1 185 ? -2.545 -3.627 0.930 1.00 96.75 185 ALA A N 1
ATOM 1459 C CA . ALA A 1 185 ? -1.855 -3.584 -0.358 1.00 96.75 185 ALA A CA 1
ATOM 1460 C C . ALA A 1 185 ? -2.630 -2.740 -1.380 1.00 96.75 185 ALA A C 1
ATOM 1462 O O . ALA A 1 185 ? -2.052 -1.864 -2.032 1.00 96.75 185 ALA A O 1
ATOM 1463 N N . SER A 1 186 ? -3.946 -2.940 -1.465 1.00 97.38 186 SER A N 1
ATOM 1464 C CA . SER A 1 186 ? -4.845 -2.161 -2.316 1.00 97.38 186 SER A CA 1
ATOM 1465 C C . SER A 1 186 ? -4.755 -0.673 -1.999 1.00 97.38 186 SER A C 1
ATOM 1467 O O . SER A 1 186 ? -4.569 0.125 -2.917 1.00 97.38 186 SER A O 1
ATOM 1469 N N . LEU A 1 187 ? -4.761 -0.292 -0.714 1.00 98.12 187 LEU A N 1
ATOM 1470 C CA . LEU A 1 187 ? -4.552 1.091 -0.282 1.00 98.12 187 LEU A CA 1
ATOM 1471 C C . LEU A 1 187 ? -3.222 1.666 -0.807 1.00 98.12 187 LEU A C 1
ATOM 1473 O O . LEU A 1 187 ? -3.206 2.744 -1.403 1.00 98.12 187 LEU A O 1
ATOM 1477 N N . CYS A 1 188 ? -2.104 0.952 -0.652 1.00 97.56 188 CYS A N 1
ATOM 1478 C CA . CYS A 1 188 ? -0.810 1.391 -1.189 1.00 97.56 188 CYS A CA 1
ATOM 1479 C C . CYS A 1 188 ? -0.845 1.607 -2.712 1.00 97.56 188 CYS A C 1
ATOM 1481 O O . CYS A 1 188 ? -0.279 2.583 -3.219 1.00 97.56 188 CYS A O 1
ATOM 1483 N N . HIS A 1 189 ? -1.509 0.714 -3.448 1.00 97.75 189 HIS A N 1
ATOM 1484 C CA . HIS A 1 189 ? -1.622 0.803 -4.901 1.00 97.75 189 HIS A CA 1
ATOM 1485 C C . HIS A 1 189 ? -2.492 1.981 -5.349 1.00 97.75 189 HIS A C 1
ATOM 1487 O O . HIS A 1 189 ? -2.044 2.776 -6.178 1.00 97.75 189 HIS A O 1
ATOM 1493 N N . ILE A 1 190 ? -3.683 2.164 -4.772 1.00 98.31 190 ILE A N 1
ATOM 1494 C CA . ILE A 1 190 ? -4.575 3.272 -5.150 1.00 98.31 190 ILE A CA 1
ATOM 1495 C C . ILE A 1 190 ? -3.984 4.641 -4.794 1.00 98.31 190 ILE A C 1
ATOM 1497 O O . ILE A 1 190 ? -4.189 5.606 -5.530 1.00 98.31 190 ILE A O 1
ATOM 1501 N N . LEU A 1 191 ? -3.178 4.732 -3.730 1.00 97.81 191 LEU A N 1
ATOM 1502 C CA . LEU A 1 191 ? -2.431 5.947 -3.388 1.00 97.81 191 LEU A CA 1
ATOM 1503 C C . LEU A 1 191 ? -1.373 6.288 -4.446 1.00 97.81 191 LEU A C 1
ATOM 1505 O O . LEU A 1 191 ? -1.217 7.454 -4.816 1.00 97.81 191 LEU A O 1
ATOM 1509 N N . ASN A 1 192 ? -0.664 5.286 -4.969 1.00 97.38 192 ASN A N 1
ATOM 1510 C CA . ASN A 1 192 ? 0.258 5.489 -6.085 1.00 97.38 192 ASN A CA 1
ATOM 1511 C C . ASN A 1 192 ? -0.474 5.880 -7.372 1.00 97.38 192 ASN A C 1
ATOM 1513 O O . ASN A 1 192 ? -0.020 6.787 -8.066 1.00 97.38 192 ASN A O 1
ATOM 1517 N N . ILE A 1 193 ? -1.615 5.256 -7.672 1.00 98.19 193 ILE A N 1
ATOM 1518 C CA . ILE A 1 193 ? -2.438 5.627 -8.830 1.00 98.19 193 ILE A CA 1
ATOM 1519 C C . ILE A 1 193 ? -2.882 7.089 -8.715 1.00 98.19 193 ILE A C 1
ATOM 1521 O O . ILE A 1 193 ? -2.694 7.854 -9.657 1.00 98.19 193 ILE A O 1
ATOM 1525 N N . ALA A 1 194 ? -3.373 7.519 -7.551 1.00 98.12 194 ALA A N 1
ATOM 1526 C CA . ALA A 1 194 ? -3.753 8.911 -7.321 1.00 98.12 194 ALA A CA 1
ATOM 1527 C C . ALA A 1 194 ? -2.580 9.885 -7.548 1.00 98.12 194 ALA A C 1
ATOM 1529 O O . ALA A 1 194 ? -2.764 10.928 -8.177 1.00 98.12 194 ALA A O 1
ATOM 1530 N N . ARG A 1 195 ? -1.354 9.527 -7.126 1.00 96.56 195 ARG A N 1
ATOM 1531 C CA . ARG A 1 195 ? -0.146 10.321 -7.433 1.00 96.56 195 ARG A CA 1
ATOM 1532 C C . ARG A 1 195 ? 0.108 10.444 -8.924 1.00 96.56 195 ARG A C 1
ATOM 1534 O O . ARG A 1 195 ? 0.395 11.542 -9.384 1.00 96.56 195 ARG A O 1
ATOM 1541 N N . LEU A 1 196 ? 0.010 9.345 -9.666 1.00 97.00 196 LEU A N 1
ATOM 1542 C CA . LEU A 1 196 ? 0.215 9.347 -11.116 1.00 97.00 196 LEU A CA 1
ATOM 1543 C C . LEU A 1 196 ? -0.855 10.165 -11.843 1.00 97.00 196 LEU A C 1
ATOM 1545 O O . LEU A 1 196 ? -0.556 10.814 -12.837 1.00 97.00 196 LEU A O 1
ATOM 1549 N N . MET A 1 197 ? -2.091 10.153 -11.343 1.00 97.69 197 MET A N 1
ATOM 1550 C CA . MET A 1 197 ? -3.178 10.952 -11.911 1.00 97.69 197 MET A CA 1
ATOM 1551 C C . MET A 1 197 ? -3.071 12.441 -11.566 1.00 97.69 197 MET A C 1
ATOM 1553 O O . MET A 1 197 ? -3.636 13.260 -12.286 1.00 97.69 197 MET A O 1
ATOM 1557 N N . GLY A 1 198 ? -2.386 12.802 -10.474 1.00 97.06 198 GLY A N 1
ATOM 1558 C CA . GLY A 1 198 ? -2.237 14.197 -10.045 1.00 97.06 198 GLY A CA 1
ATOM 1559 C C . GLY A 1 198 ? -3.549 14.867 -9.646 1.00 97.06 198 GLY A C 1
ATOM 1560 O O . GLY A 1 198 ? -3.691 16.078 -9.776 1.00 97.06 198 GLY A O 1
ATOM 1561 N N . ARG A 1 199 ? -4.545 14.084 -9.218 1.00 97.50 199 ARG A N 1
ATOM 1562 C CA . ARG A 1 199 ? -5.866 14.585 -8.822 1.00 97.50 199 ARG A CA 1
ATOM 1563 C C . ARG A 1 199 ? -6.478 13.722 -7.734 1.00 97.50 199 ARG A C 1
ATOM 1565 O O . ARG A 1 199 ? -6.215 12.525 -7.666 1.00 97.50 199 ARG A O 1
ATOM 1572 N N . SER A 1 200 ? -7.337 14.333 -6.925 1.00 98.50 200 SER A N 1
ATOM 1573 C CA . SER A 1 200 ? -8.177 13.613 -5.968 1.00 98.50 200 SER A CA 1
ATOM 1574 C C . SER A 1 200 ? -9.138 12.661 -6.691 1.00 98.50 200 SER A C 1
ATOM 1576 O O . SER A 1 200 ? -9.598 12.966 -7.798 1.00 98.50 200 SER A O 1
ATOM 1578 N N . LEU A 1 201 ? -9.410 11.514 -6.065 1.00 98.75 201 LEU A N 1
ATOM 1579 C CA . LEU A 1 201 ? -10.180 10.400 -6.625 1.00 98.75 201 LEU A CA 1
ATOM 1580 C C . LEU A 1 201 ? -11.125 9.811 -5.577 1.00 98.75 201 LEU A C 1
ATOM 1582 O O . LEU A 1 201 ? -10.772 9.721 -4.398 1.00 98.75 201 LEU A O 1
ATOM 1586 N N . LYS A 1 202 ? -12.291 9.339 -6.022 1.00 98.75 202 LYS A N 1
ATOM 1587 C CA . LYS A 1 202 ? -13.262 8.633 -5.178 1.00 98.75 202 LYS A CA 1
ATOM 1588 C C . LYS A 1 202 ? -13.129 7.131 -5.362 1.00 98.75 202 LYS A C 1
ATOM 1590 O O . LYS A 1 202 ? -13.152 6.643 -6.488 1.00 98.75 202 LYS A O 1
ATOM 1595 N N . TRP A 1 203 ? -13.028 6.401 -4.258 1.00 98.62 203 TRP A N 1
ATOM 1596 C CA . TRP A 1 203 ? -12.853 4.951 -4.237 1.00 98.62 203 TRP A CA 1
ATOM 1597 C C . TRP A 1 203 ? -14.090 4.276 -3.656 1.00 98.62 203 TRP A C 1
ATOM 1599 O O . TRP A 1 203 ? -14.597 4.685 -2.612 1.00 98.62 203 TRP A O 1
ATOM 1609 N N . ASP A 1 204 ? -14.570 3.234 -4.326 1.00 98.44 204 ASP A N 1
ATOM 1610 C CA . ASP A 1 204 ? -15.523 2.295 -3.750 1.00 98.44 204 ASP A CA 1
ATOM 1611 C C . ASP A 1 204 ? -14.737 1.099 -3.185 1.00 98.44 204 ASP A C 1
ATOM 1613 O O . ASP A 1 204 ? -14.274 0.265 -3.966 1.00 98.44 204 ASP A O 1
ATOM 1617 N N . PRO A 1 205 ? -14.568 0.979 -1.853 1.00 97.19 205 PRO A N 1
ATOM 1618 C CA . PRO A 1 205 ? -13.831 -0.133 -1.257 1.00 97.19 205 PRO A CA 1
ATOM 1619 C C . PRO A 1 205 ? -14.559 -1.475 -1.360 1.00 97.19 205 PRO A C 1
ATOM 1621 O O . PRO A 1 205 ? -13.935 -2.519 -1.191 1.00 97.19 205 PRO A O 1
ATOM 1624 N N . LYS A 1 206 ? -15.862 -1.479 -1.654 1.00 96.62 206 LYS A N 1
ATOM 1625 C CA . LYS A 1 206 ? -16.618 -2.712 -1.863 1.00 96.62 206 LYS A CA 1
ATOM 1626 C C . LYS A 1 206 ? -16.461 -3.218 -3.293 1.00 96.62 206 LYS A C 1
ATOM 1628 O O . LYS A 1 206 ? -16.265 -4.411 -3.488 1.00 96.62 206 LYS A O 1
ATOM 1633 N N . ALA A 1 207 ? -16.575 -2.328 -4.279 1.00 97.38 207 ALA A N 1
ATOM 1634 C CA . ALA A 1 207 ? -16.385 -2.681 -5.687 1.00 97.38 207 ALA A CA 1
ATOM 1635 C C . ALA A 1 207 ? -14.905 -2.726 -6.106 1.00 97.38 207 ALA A C 1
ATOM 1637 O O . ALA A 1 207 ? -14.603 -3.222 -7.186 1.00 97.38 207 ALA A O 1
ATOM 1638 N N . GLU A 1 208 ? -14.017 -2.177 -5.275 1.00 97.75 208 GLU A N 1
ATOM 1639 C CA . GLU A 1 208 ? -12.582 -2.006 -5.515 1.00 97.75 208 GLU A CA 1
ATOM 1640 C C . GLU A 1 208 ? -12.283 -1.276 -6.828 1.00 97.75 208 GLU A C 1
ATOM 1642 O O . GLU A 1 208 ? -11.491 -1.719 -7.664 1.00 97.75 208 GLU A O 1
ATOM 1647 N N . ARG A 1 209 ? -12.962 -0.135 -7.020 1.00 98.44 209 ARG A N 1
ATOM 1648 C CA . ARG A 1 209 ? -12.843 0.704 -8.220 1.00 98.44 209 ARG A CA 1
ATOM 1649 C C . ARG A 1 209 ? -12.953 2.190 -7.904 1.00 98.44 209 ARG A C 1
ATOM 1651 O O . ARG A 1 209 ? -13.645 2.603 -6.974 1.00 98.44 209 ARG A O 1
ATOM 1658 N N . PHE A 1 210 ? -12.325 3.008 -8.743 1.00 98.81 210 PHE A N 1
ATOM 1659 C CA . PHE A 1 210 ? -12.538 4.448 -8.748 1.00 98.81 210 PHE A CA 1
ATOM 1660 C C . PHE A 1 210 ? -13.889 4.768 -9.387 1.00 98.81 210 PHE A C 1
ATOM 1662 O O . PHE A 1 210 ? -14.183 4.305 -10.491 1.00 98.81 210 PHE A O 1
ATOM 1669 N N . THR A 1 211 ? -14.711 5.571 -8.716 1.00 98.62 211 THR A N 1
ATOM 1670 C CA . THR A 1 211 ? -16.075 5.887 -9.181 1.00 98.62 211 THR A CA 1
ATOM 1671 C C . THR A 1 211 ? -16.128 7.098 -10.111 1.00 98.62 211 THR A C 1
ATOM 1673 O O . THR A 1 211 ? -17.156 7.353 -10.734 1.00 98.62 211 THR A O 1
ATOM 1676 N N . ASP A 1 212 ? -15.025 7.840 -10.223 1.00 98.50 212 ASP A N 1
ATOM 1677 C CA . ASP A 1 212 ? -14.952 9.114 -10.938 1.00 98.50 212 ASP A CA 1
ATOM 1678 C C . ASP A 1 212 ? -13.788 9.213 -11.943 1.00 98.50 212 ASP A C 1
ATOM 1680 O O . ASP A 1 212 ? -13.546 10.288 -12.502 1.00 98.50 212 ASP A O 1
ATOM 1684 N N . CYS A 1 213 ? -13.058 8.116 -12.200 1.00 98.31 213 CYS A N 1
ATOM 1685 C CA . CYS A 1 213 ? -11.908 8.133 -13.106 1.00 98.31 213 CYS A CA 1
ATOM 1686 C C . CYS A 1 213 ? -11.607 6.778 -13.771 1.00 98.31 213 CYS A C 1
ATOM 1688 O O . CYS A 1 213 ? -10.894 5.935 -13.226 1.00 98.31 213 CYS A O 1
ATOM 1690 N N . GLU A 1 214 ? -12.055 6.605 -15.017 1.00 98.19 214 GLU A N 1
ATOM 1691 C CA . GLU A 1 214 ? -11.745 5.399 -15.802 1.00 98.19 214 GLU A CA 1
ATOM 1692 C C . GLU A 1 214 ? -10.255 5.255 -16.140 1.00 98.19 214 GLU A C 1
ATOM 1694 O O . GLU A 1 214 ? -9.734 4.142 -16.176 1.00 98.19 214 GLU A O 1
ATOM 1699 N N . AL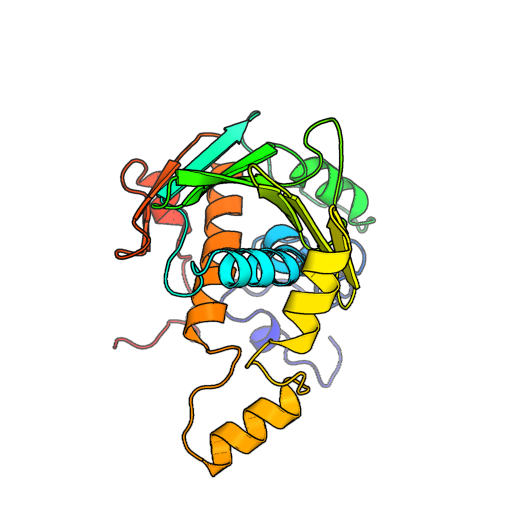A A 1 215 ? -9.532 6.366 -16.317 1.00 98.06 215 ALA A N 1
ATOM 1700 C CA . ALA A 1 215 ? -8.084 6.322 -16.528 1.00 98.06 215 ALA A CA 1
ATOM 1701 C C . ALA A 1 215 ? -7.341 5.741 -15.310 1.00 98.06 215 ALA A C 1
ATOM 1703 O O . ALA A 1 215 ? -6.382 4.995 -15.478 1.00 98.06 215 ALA A O 1
ATOM 1704 N N . ALA A 1 216 ? -7.816 6.023 -14.091 1.00 98.31 216 ALA A N 1
ATOM 1705 C CA . ALA A 1 216 ? -7.287 5.419 -12.872 1.00 98.31 216 ALA A CA 1
ATOM 1706 C C . ALA A 1 216 ? -7.669 3.933 -12.768 1.00 98.31 216 ALA A C 1
ATOM 1708 O O . ALA A 1 216 ? -6.830 3.109 -12.409 1.00 98.31 216 ALA A O 1
ATOM 1709 N N . ASN A 1 217 ? -8.902 3.567 -13.147 1.00 98.44 217 ASN A N 1
ATOM 1710 C CA . ASN A 1 217 ? -9.338 2.166 -13.196 1.00 98.44 217 ASN A CA 1
ATOM 1711 C C . ASN A 1 217 ? -8.488 1.320 -14.156 1.00 98.44 217 ASN A C 1
ATOM 1713 O O . ASN A 1 217 ? -8.209 0.160 -13.862 1.00 98.44 217 ASN A O 1
ATOM 1717 N N . ALA A 1 218 ? -8.023 1.898 -15.267 1.00 97.19 218 ALA A N 1
ATOM 1718 C CA . ALA A 1 218 ? -7.124 1.222 -16.201 1.00 97.19 218 ALA A CA 1
ATOM 1719 C C . ALA A 1 218 ? -5.753 0.865 -15.591 1.00 97.19 218 ALA A C 1
ATOM 1721 O O . ALA A 1 218 ? -5.051 0.023 -16.143 1.00 97.19 218 ALA A O 1
ATOM 1722 N N . LEU A 1 219 ? -5.379 1.475 -14.458 1.00 96.44 219 LEU A N 1
ATOM 1723 C CA . LEU A 1 219 ? -4.129 1.217 -13.735 1.00 96.44 219 LEU A CA 1
ATOM 1724 C C . LEU A 1 219 ? -4.282 0.216 -12.578 1.00 96.44 219 LEU A C 1
ATOM 1726 O O . LEU A 1 219 ? -3.283 -0.134 -11.952 1.00 96.44 219 LEU A O 1
ATOM 1730 N N . LEU A 1 220 ? -5.502 -0.256 -12.287 1.00 96.19 220 LEU A N 1
ATOM 1731 C CA . LEU A 1 220 ? -5.749 -1.280 -11.257 1.00 96.19 220 LEU A CA 1
ATOM 1732 C C . LEU A 1 220 ? -5.212 -2.660 -11.647 1.00 96.19 220 LE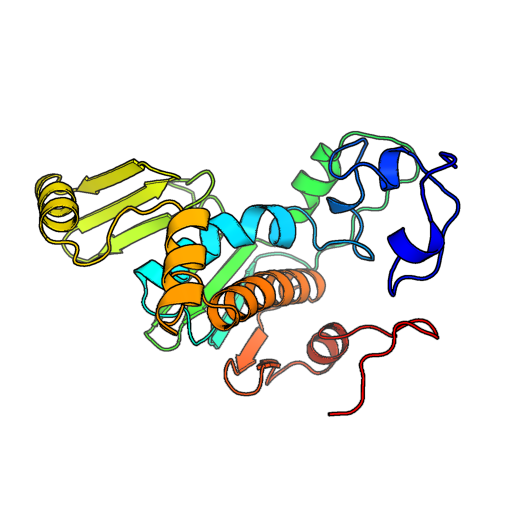U A C 1
ATOM 1734 O O . LEU A 1 220 ? -5.024 -3.525 -10.799 1.00 96.19 220 LEU A O 1
ATOM 1738 N N . SER A 1 221 ? -4.963 -2.866 -12.936 1.00 92.31 221 SER A N 1
ATOM 1739 C CA . SER A 1 221 ? -4.360 -4.074 -13.471 1.00 92.31 221 SER A CA 1
ATOM 1740 C C . SER A 1 221 ? -3.361 -3.701 -14.557 1.00 92.31 221 SER A C 1
ATOM 1742 O O . SER A 1 221 ? -3.297 -2.563 -15.021 1.00 92.31 221 SER A O 1
ATOM 1744 N N . ARG A 1 222 ? -2.571 -4.682 -14.975 1.00 89.50 222 ARG A N 1
ATOM 1745 C CA . ARG A 1 222 ? -1.640 -4.563 -16.091 1.00 89.50 222 ARG A CA 1
ATOM 1746 C C . ARG A 1 222 ? -1.785 -5.767 -17.012 1.00 89.50 222 ARG A C 1
ATOM 1748 O O . ARG A 1 222 ? -2.200 -6.829 -16.549 1.00 89.50 222 ARG A O 1
ATOM 1755 N N . PRO A 1 223 ? -1.409 -5.640 -18.292 1.00 89.88 223 PRO A N 1
ATOM 1756 C CA . PRO A 1 223 ? -1.283 -6.797 -19.161 1.00 89.88 223 PRO A CA 1
ATOM 1757 C C . PRO A 1 223 ? -0.327 -7.821 -18.541 1.00 89.88 223 PRO A C 1
ATOM 1759 O O . PRO A 1 223 ? 0.790 -7.480 -18.153 1.00 89.88 223 PRO A O 1
ATOM 1762 N N . TYR A 1 224 ? -0.780 -9.066 -18.441 1.00 90.81 224 TYR A N 1
ATOM 1763 C CA . TYR A 1 224 ? 0.051 -10.180 -18.005 1.00 90.81 224 TYR A CA 1
ATOM 1764 C C . TYR A 1 224 ? 0.746 -10.776 -19.221 1.00 90.81 224 TYR A C 1
ATOM 1766 O O . TYR A 1 224 ? 0.091 -11.057 -20.231 1.00 90.81 224 TYR A O 1
ATOM 1774 N N . ARG A 1 225 ? 2.059 -11.014 -19.129 1.00 93.25 225 ARG A N 1
ATOM 1775 C CA . ARG A 1 225 ? 2.747 -11.764 -20.182 1.00 93.25 225 ARG A CA 1
ATOM 1776 C C . ARG A 1 225 ? 2.212 -13.195 -20.263 1.00 93.25 225 ARG A C 1
ATOM 1778 O O . ARG A 1 225 ? 1.721 -13.766 -19.282 1.00 93.25 225 ARG A O 1
ATOM 1785 N N . LYS A 1 226 ? 2.332 -13.803 -21.444 1.00 91.75 226 LYS A N 1
ATOM 1786 C CA . LYS A 1 226 ? 1.906 -15.189 -21.680 1.00 91.75 226 LYS A CA 1
ATOM 1787 C C . LYS A 1 226 ? 2.533 -16.130 -20.641 1.00 91.75 226 LYS A C 1
ATOM 1789 O O . LYS A 1 226 ? 3.733 -16.072 -20.405 1.00 91.75 226 LYS A O 1
ATOM 1794 N N . GLY A 1 227 ? 1.716 -17.006 -20.053 1.00 92.44 227 GLY A N 1
ATOM 1795 C CA . GLY A 1 227 ? 2.140 -17.951 -19.010 1.00 92.44 227 GLY A CA 1
ATOM 1796 C C . GLY A 1 227 ? 2.000 -17.430 -17.575 1.00 92.44 227 GLY A C 1
ATOM 1797 O O . GLY A 1 227 ? 2.065 -18.232 -16.654 1.00 92.44 227 GLY A O 1
ATOM 1798 N N . TYR A 1 228 ? 1.740 -16.132 -17.389 1.00 93.31 228 TYR A N 1
ATOM 1799 C CA . TYR A 1 228 ? 1.538 -15.509 -16.072 1.00 93.31 228 TYR A CA 1
ATOM 1800 C C . TYR A 1 228 ? 0.127 -14.951 -15.882 1.00 93.31 228 TYR A C 1
ATOM 1802 O O . TYR A 1 228 ? -0.146 -14.291 -14.885 1.00 93.31 228 TYR A O 1
ATOM 1810 N N . VAL A 1 229 ? -0.763 -15.185 -16.847 1.00 93.00 229 VAL A N 1
ATOM 1811 C CA . VAL A 1 229 ? -2.167 -14.773 -16.772 1.00 93.00 229 VAL A CA 1
ATOM 1812 C C . VAL A 1 229 ? -2.832 -15.473 -15.586 1.00 93.00 229 VAL A C 1
ATOM 1814 O O . VAL A 1 229 ? -2.599 -16.660 -15.356 1.00 93.00 229 VAL A O 1
ATOM 1817 N N . LEU A 1 230 ? -3.648 -14.732 -14.836 1.00 88.94 230 LEU A N 1
ATOM 1818 C CA . LEU A 1 230 ? -4.431 -15.300 -13.743 1.00 88.94 230 LEU A CA 1
ATOM 1819 C C . LEU A 1 230 ? -5.449 -16.320 -14.282 1.00 88.94 230 LEU A C 1
ATOM 1821 O O . LEU A 1 230 ? -5.957 -16.137 -15.391 1.00 88.94 230 LEU A O 1
ATOM 1825 N N . PRO A 1 231 ? -5.759 -17.387 -13.526 1.00 87.44 231 PRO A N 1
ATOM 1826 C CA . PRO A 1 231 ? -6.819 -18.310 -13.908 1.00 87.44 231 PRO A CA 1
ATOM 1827 C C . PRO A 1 231 ? -8.171 -17.586 -13.981 1.00 87.44 231 PRO A C 1
ATOM 1829 O O . PRO A 1 231 ? -8.423 -16.651 -13.220 1.00 87.44 231 PRO A O 1
ATOM 1832 N N . GLU A 1 232 ? -9.045 -18.038 -14.879 1.00 85.81 232 GLU A N 1
ATOM 1833 C CA . GLU A 1 232 ? -10.460 -17.662 -14.847 1.00 85.81 232 GLU A CA 1
ATOM 1834 C C . GLU A 1 232 ? -11.115 -18.378 -13.654 1.00 85.81 232 GLU A C 1
ATOM 1836 O O . GLU A 1 232 ? -10.966 -19.595 -13.513 1.00 85.81 232 GLU A O 1
ATOM 1841 N N . VAL A 1 233 ? -11.773 -17.616 -12.775 1.00 72.94 233 VAL A N 1
ATOM 1842 C CA . VAL A 1 233 ? -12.436 -18.101 -11.549 1.00 72.94 233 VAL A CA 1
ATOM 1843 C C . VAL A 1 233 ? -13.934 -17.871 -11.654 1.00 72.94 233 VAL A C 1
ATOM 1845 O O . VAL A 1 233 ? -14.318 -16.763 -12.095 1.00 72.94 233 VAL A O 1
#